Protein AF-A0A7V1MZ18-F1 (afdb_monomer)

Foldseek 3Di:
DVVVVVVVVVVVCVVVVPPPCPPDDDLVLLVVLVVLLVVADFADDDDDALFKKWFDKPNYIHIQHDPPPQKHWDKDKDWDWAFPDPDDDVPTDTDDIKIKIKTKTAGPDQDQSWHKMKIKIAFIDDPPDDPVVVVVVLLVDFKFFAAECVQDPPPVSSRHGIKIKIKIWNCHPPNDDTDIFIWIQHQHDWPPWIKGFPDWDWDDDDQKIKIWTKIWTWGWTFGDCSSVDGDTPIITGRIIGTDMDMDGD

Sequence (249 aa):
MKYYLIFFGFIFIVLSSCEKDDKYYSPYLVETYAKYLDSLDLHCPDGESDIYFEGMIKGQQVCYKDGIENYVFKYKFFSSVVTDSPNLVVGSKYTGLLYQIVLAFEPIYPRPNGKESLNIKFPYFDPNRDTVEFLDSLFSINKHRLKSINDGNEMVRNKTKFEVDLMMVDRGDHGERGNAFLISTIYGKQSSSFVTINKVERNESDDKVFYSLEMTINCKLYHNPLFKKEGLWGEIEDGHVVANLLIEK

Solvent-accessible surface area (backbone atoms only — not comparable to full-atom values): 13901 Å² total; per-residue (Å²): 116,78,68,58,60,54,54,54,51,51,52,53,50,59,69,64,67,66,65,74,81,78,75,85,72,61,68,64,56,36,53,49,51,54,54,53,63,75,63,60,82,74,42,59,73,89,83,86,54,89,34,32,38,39,29,30,45,75,88,35,55,32,45,47,35,38,78,44,99,52,24,36,69,41,79,44,80,46,79,46,67,46,57,93,48,101,63,92,50,95,87,62,68,69,46,75,65,28,32,32,46,30,46,31,38,32,51,79,63,80,43,82,83,36,52,64,23,47,34,45,30,48,37,46,42,58,75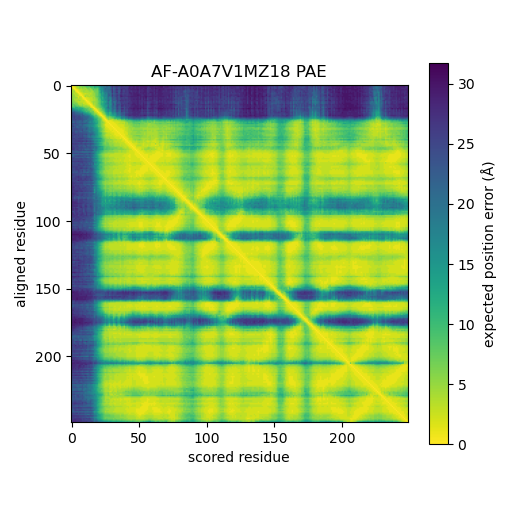,88,52,57,66,66,62,50,48,54,60,51,63,72,46,46,74,43,49,47,36,27,54,81,67,59,93,43,82,75,66,71,22,79,26,31,41,47,34,49,35,36,40,40,29,59,99,75,76,78,66,56,54,76,44,58,30,24,20,47,60,30,81,39,92,90,25,35,39,32,52,76,44,77,49,79,49,80,53,96,62,35,40,38,37,42,38,33,34,42,35,31,40,51,31,10,32,45,61,91,52,80,39,76,56,80,72,40,40,39,43,74,22,38,35,33,45,73,45,81,43,78,113

Secondary structure (DSSP, 8-state):
-HHHHHHHHHHHHHHHS------S--HHHHHHHHHHHHT------SS--SSEEEEEETTEEEEEETTSTTEEEEEEEEEEEEESSSS--TT--EEEEEEEEEEEEEESS--TT---EEEEEPPPB-TTS-HHHHHHHHHT-SEEEBP-GGG-S-TTGGGSSBEEEEEEEE--TTSS-PEEEEEEGGGS--TT-EEEEEEEEEEEETTEEEEEEEEEEEEEEEE-GGGT--SEEEEEEEEEEEEEEEEE-

Radius of gyration: 22.35 Å; Cα contacts (8 Å, |Δi|>4): 509; chains: 1; bounding box: 46×72×59 Å

Nearest PDB structures (foldseek):
  7vcf-assembly1_I  TM=2.576E-01  e=3.360E+00  Chlamydomonas reinhardtii
  6v8i-assembly1_EA  TM=1.854E-01  e=1.979E+00  Dubowvirus dv80alpha

Structure (mmCIF, N/CA/C/O backbone):
data_AF-A0A7V1MZ18-F1
#
_entry.id   AF-A0A7V1MZ18-F1
#
loop_
_atom_site.group_PDB
_atom_site.id
_atom_site.type_symbol
_atom_site.label_atom_id
_atom_site.label_alt_id
_atom_site.label_comp_id
_atom_site.label_asym_id
_atom_site.label_entity_id
_atom_site.label_seq_id
_atom_site.pdbx_PDB_ins_code
_atom_site.Cartn_x
_atom_site.Cartn_y
_atom_site.Cartn_z
_atom_site.occupancy
_atom_site.B_iso_or_equiv
_atom_site.auth_seq_id
_atom_site.auth_comp_id
_atom_site.auth_asym_id
_atom_site.auth_atom_id
_atom_site.pdbx_PDB_model_num
ATOM 1 N N . MET A 1 1 ? 23.162 52.766 35.616 1.00 55.59 1 MET A N 1
ATOM 2 C CA . MET A 1 1 ? 21.742 52.618 35.210 1.00 55.59 1 MET A CA 1
ATOM 3 C C . MET A 1 1 ? 21.511 52.571 33.698 1.00 55.59 1 MET A C 1
ATOM 5 O O . MET A 1 1 ? 20.743 51.717 33.287 1.00 55.59 1 MET A O 1
ATOM 9 N N . LYS A 1 2 ? 22.163 53.394 32.855 1.00 51.03 2 LYS A N 1
ATOM 10 C CA . LYS A 1 2 ? 21.916 53.406 31.391 1.00 51.03 2 LYS A CA 1
ATOM 11 C C . LYS A 1 2 ? 22.121 52.059 30.665 1.00 51.03 2 LYS A C 1
ATOM 13 O O . LYS A 1 2 ? 21.374 51.765 29.743 1.00 51.03 2 LYS A O 1
ATOM 18 N N . TYR A 1 3 ? 23.062 51.221 31.104 1.00 58.19 3 TYR A N 1
ATOM 19 C CA . TYR A 1 3 ? 23.357 49.937 30.446 1.00 58.19 3 TYR A CA 1
ATOM 20 C C . TYR A 1 3 ? 22.333 48.820 30.725 1.00 58.19 3 TYR A C 1
ATOM 22 O O . TYR A 1 3 ? 22.181 47.918 29.907 1.00 58.19 3 TYR A O 1
ATOM 30 N N . TYR A 1 4 ? 21.578 48.901 31.828 1.00 57.75 4 TYR A N 1
ATOM 31 C CA . TYR A 1 4 ? 20.564 47.893 32.175 1.00 57.75 4 TYR A CA 1
ATOM 32 C C . TYR A 1 4 ? 19.319 47.979 31.282 1.00 57.75 4 TYR A C 1
ATOM 34 O O . TYR A 1 4 ? 18.735 46.955 30.942 1.00 57.75 4 TYR A O 1
ATOM 42 N N . LEU A 1 5 ? 18.952 49.188 30.844 1.00 58.66 5 LEU A N 1
ATOM 43 C CA . LEU A 1 5 ? 17.826 49.413 29.931 1.00 58.66 5 LEU A CA 1
ATOM 44 C C . LEU A 1 5 ? 18.079 48.827 28.534 1.00 58.66 5 LEU A C 1
ATOM 46 O O . LEU A 1 5 ? 17.167 48.278 27.925 1.00 58.66 5 LEU A O 1
ATOM 50 N N . ILE A 1 6 ? 19.325 48.885 28.056 1.00 65.75 6 ILE A N 1
ATOM 51 C CA . ILE A 1 6 ? 19.710 48.325 26.753 1.00 65.75 6 ILE A CA 1
ATOM 52 C C . ILE A 1 6 ? 19.715 46.789 26.808 1.00 65.75 6 ILE A C 1
ATOM 54 O O . ILE A 1 6 ? 19.226 46.140 25.887 1.00 65.75 6 ILE A O 1
ATOM 58 N N . PHE A 1 7 ? 20.199 46.204 27.909 1.00 66.62 7 PHE A N 1
ATOM 59 C CA . PHE A 1 7 ? 20.259 44.750 28.079 1.00 66.62 7 PHE A CA 1
ATOM 60 C C . PHE A 1 7 ? 18.863 44.108 28.173 1.00 66.62 7 PHE A C 1
ATOM 62 O O . PHE A 1 7 ? 18.599 43.107 27.510 1.00 66.62 7 PHE A O 1
ATOM 69 N N . PHE A 1 8 ? 17.933 44.720 28.919 1.00 63.16 8 PHE A N 1
ATOM 70 C CA . PHE A 1 8 ? 16.541 44.252 28.977 1.00 63.16 8 PHE A CA 1
ATOM 71 C C . PHE A 1 8 ? 15.788 44.452 27.654 1.00 63.16 8 PHE A C 1
ATOM 73 O O . PHE A 1 8 ? 14.994 43.591 27.281 1.00 63.16 8 PHE A O 1
ATOM 80 N N . GLY A 1 9 ? 16.071 45.533 26.916 1.00 64.50 9 GLY A N 1
ATOM 81 C CA . GLY A 1 9 ? 15.520 45.742 25.573 1.00 64.50 9 GLY A CA 1
ATOM 82 C C . GLY A 1 9 ? 15.958 44.659 24.582 1.00 64.50 9 GLY A C 1
ATOM 83 O O . GLY A 1 9 ? 15.136 44.151 23.824 1.00 64.50 9 GLY A O 1
ATOM 84 N N . PHE A 1 10 ? 17.225 44.238 24.639 1.00 62.38 10 PHE A N 1
ATOM 85 C CA . PHE A 1 10 ? 17.749 43.174 23.778 1.00 62.38 10 PHE A CA 1
ATOM 86 C C . PHE A 1 10 ? 17.143 41.803 24.115 1.00 62.38 10 PHE A C 1
ATOM 88 O O . PHE A 1 10 ? 16.786 41.053 23.211 1.00 62.38 10 PHE A O 1
ATOM 95 N N . ILE A 1 11 ? 16.940 41.495 25.402 1.00 63.66 11 ILE A N 1
ATOM 96 C CA . ILE A 1 11 ? 16.264 40.260 25.836 1.00 63.66 11 ILE A CA 1
ATOM 97 C C . ILE A 1 11 ? 14.802 40.233 25.370 1.00 63.66 11 ILE A C 1
ATOM 99 O O . ILE A 1 11 ? 14.340 39.196 24.906 1.00 63.66 11 ILE A O 1
ATOM 103 N N . PHE A 1 12 ? 14.084 41.360 25.424 1.00 59.62 12 PHE A N 1
ATOM 104 C CA . PHE A 1 12 ? 12.703 41.428 24.933 1.00 59.62 12 PHE A CA 1
ATOM 105 C C . PHE A 1 12 ? 12.611 41.205 23.419 1.00 59.62 12 PHE A C 1
ATOM 107 O O . PHE A 1 12 ? 11.717 40.491 22.974 1.00 59.62 12 PHE A O 1
ATOM 114 N N . ILE A 1 13 ? 13.552 41.749 22.637 1.00 61.06 13 ILE A N 1
ATOM 115 C CA . ILE A 1 13 ? 13.620 41.544 21.179 1.00 61.06 13 ILE A CA 1
ATOM 116 C C . ILE A 1 13 ? 13.982 40.090 20.844 1.00 61.06 13 ILE A C 1
ATOM 118 O O . ILE A 1 13 ? 13.366 39.492 19.970 1.00 61.06 13 ILE A O 1
ATOM 122 N N . VAL A 1 14 ? 14.918 39.471 21.571 1.00 59.34 14 VAL A N 1
ATOM 123 C CA . VAL A 1 14 ? 15.286 38.058 21.354 1.00 59.34 14 VAL A CA 1
ATOM 124 C C . VAL A 1 14 ? 14.152 37.105 21.762 1.00 59.34 14 VAL A C 1
ATOM 126 O O . VAL A 1 14 ? 13.930 36.106 21.084 1.00 59.34 14 VAL A O 1
ATOM 129 N N . LEU A 1 15 ? 13.388 37.423 22.814 1.00 55.62 15 LEU A N 1
ATOM 130 C CA . LEU A 1 15 ? 12.223 36.630 23.234 1.00 55.62 15 LEU A CA 1
ATOM 131 C C . LEU A 1 15 ? 11.003 36.801 22.313 1.00 55.62 15 LEU A C 1
ATOM 133 O O . LEU A 1 15 ? 10.186 35.889 22.234 1.00 55.62 15 LEU A O 1
ATOM 137 N N . SER A 1 16 ? 10.881 37.931 21.608 1.00 56.19 16 SER A N 1
ATOM 138 C CA . SER A 1 16 ? 9.806 38.169 20.630 1.00 56.19 16 SER A CA 1
ATOM 139 C C . SER A 1 16 ? 10.178 37.785 19.194 1.00 56.19 16 SER A C 1
ATOM 141 O O . SER A 1 16 ? 9.288 37.608 18.373 1.00 56.19 16 SER A O 1
ATOM 143 N N . SER A 1 17 ? 11.464 37.569 18.895 1.00 48.84 17 SER A N 1
ATOM 144 C CA . SER A 1 17 ? 11.931 37.121 17.574 1.00 48.84 17 SER A CA 1
ATOM 145 C C . SER A 1 17 ? 11.909 35.598 17.386 1.00 48.84 17 SER A C 1
ATOM 147 O O . SER A 1 17 ? 12.351 35.102 16.351 1.00 48.84 17 SER A O 1
ATOM 149 N N . CYS A 1 18 ? 11.384 34.849 18.357 1.00 49.28 18 CYS A N 1
ATOM 150 C CA . CYS A 1 18 ? 11.027 33.445 18.179 1.00 49.28 18 CYS A CA 1
ATOM 151 C C . CYS A 1 18 ? 9.577 33.362 17.675 1.00 49.28 18 CYS A C 1
ATOM 153 O O . CYS A 1 18 ? 8.711 32.762 18.313 1.00 49.28 18 CYS A O 1
ATOM 155 N N . GLU A 1 19 ? 9.290 34.002 16.538 1.00 48.47 19 GLU A N 1
ATOM 156 C CA . GLU A 1 19 ? 8.130 33.601 15.750 1.00 48.47 19 GLU A CA 1
ATOM 157 C C . GLU A 1 19 ? 8.416 32.175 15.300 1.00 48.47 19 GLU A C 1
ATOM 159 O O . GLU A 1 19 ? 9.309 31.908 14.493 1.00 48.47 19 GLU A O 1
ATOM 164 N N . LYS A 1 20 ? 7.706 31.233 15.923 1.00 46.31 20 LYS A N 1
ATOM 165 C CA . LYS A 1 20 ? 7.632 29.864 15.446 1.00 46.31 20 LYS A CA 1
ATOM 166 C C . LYS A 1 20 ? 7.210 29.991 13.991 1.00 46.31 20 LYS A C 1
ATOM 168 O O . LYS A 1 20 ? 6.136 30.513 13.717 1.00 46.31 20 LYS A O 1
ATOM 173 N N . ASP A 1 21 ? 8.114 29.612 13.099 1.00 44.09 21 ASP A N 1
ATOM 174 C CA . ASP A 1 21 ? 7.926 29.622 11.658 1.00 44.09 21 ASP A CA 1
ATOM 175 C C . ASP A 1 21 ? 6.741 28.683 11.366 1.00 44.09 21 ASP A C 1
ATOM 177 O O . ASP A 1 21 ? 6.912 27.478 11.158 1.00 44.09 21 ASP A O 1
ATOM 181 N N . ASP A 1 22 ? 5.516 29.209 11.486 1.00 45.12 22 ASP A N 1
ATOM 182 C CA . ASP A 1 22 ? 4.243 28.578 11.142 1.00 45.12 22 ASP A CA 1
ATOM 183 C C . ASP A 1 22 ? 4.214 28.500 9.613 1.00 45.12 22 ASP A C 1
ATOM 185 O O . ASP A 1 22 ? 3.445 29.164 8.919 1.00 45.12 22 ASP A O 1
ATOM 189 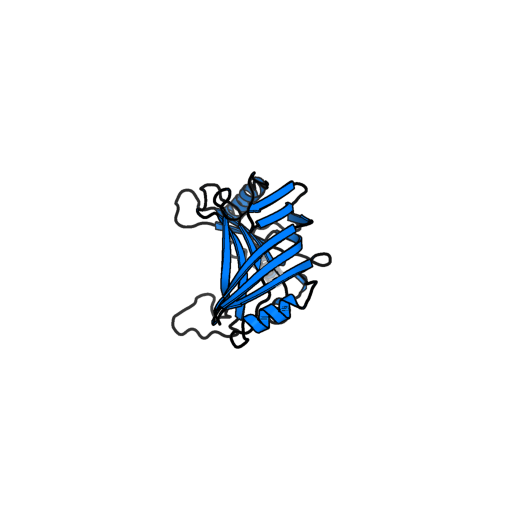N N . LYS A 1 23 ? 5.145 27.717 9.065 1.00 46.75 23 LYS A N 1
ATOM 190 C CA . LYS A 1 23 ? 5.296 27.488 7.638 1.00 46.75 23 LYS A CA 1
ATOM 191 C C . LYS A 1 23 ? 3.993 26.901 7.112 1.00 46.75 23 LYS A C 1
ATOM 193 O O . LYS A 1 23 ? 3.743 25.719 7.284 1.00 46.75 23 LYS A O 1
ATOM 198 N N . TYR A 1 24 ? 3.206 27.733 6.436 1.00 50.19 24 TYR A N 1
ATOM 199 C CA . TYR A 1 24 ? 2.226 27.343 5.422 1.00 50.19 24 TYR A CA 1
ATOM 200 C C . TYR A 1 24 ? 1.232 26.243 5.833 1.00 50.19 24 TYR A C 1
ATOM 202 O O . TYR A 1 24 ? 1.171 25.188 5.206 1.00 50.19 24 TYR A O 1
ATOM 210 N N . TYR A 1 25 ? 0.377 26.507 6.823 1.00 61.03 25 TYR A N 1
ATOM 211 C CA . TYR A 1 25 ? -0.792 25.653 7.065 1.00 61.03 25 TYR A CA 1
ATOM 212 C C . TYR A 1 25 ? -2.071 26.465 6.941 1.00 61.03 25 TYR A C 1
ATOM 214 O O . TYR A 1 25 ? -2.331 27.364 7.736 1.00 61.03 25 TYR A O 1
ATOM 222 N N . SER A 1 26 ? -2.881 26.139 5.936 1.00 68.56 26 SER A N 1
ATOM 223 C CA . SER A 1 26 ? -4.204 26.733 5.775 1.00 68.56 26 SER A CA 1
ATOM 224 C C . SER A 1 26 ? -5.144 26.161 6.848 1.00 68.56 26 SER A C 1
ATOM 226 O O . SER A 1 26 ? -5.345 24.943 6.854 1.00 68.56 26 SER A O 1
ATOM 228 N N . PRO A 1 27 ? -5.738 26.978 7.747 1.00 77.00 27 PRO A N 1
ATOM 229 C CA . PRO A 1 27 ? -6.721 26.511 8.733 1.00 77.00 27 PRO A CA 1
ATOM 230 C C . PRO A 1 27 ? -7.866 25.715 8.099 1.00 77.00 27 PRO A C 1
ATOM 232 O O . PRO A 1 27 ? -8.331 24.733 8.673 1.00 77.00 27 PRO A O 1
ATOM 235 N N . TYR A 1 28 ? -8.230 26.083 6.867 1.00 77.50 28 TYR A N 1
ATOM 236 C CA . TYR A 1 28 ? -9.180 25.353 6.038 1.00 77.50 28 TYR A CA 1
ATOM 237 C C . TYR A 1 28 ? -8.788 23.879 5.863 1.00 77.50 28 TYR A C 1
ATOM 239 O O . TYR A 1 28 ? -9.624 23.008 6.042 1.00 77.50 28 TYR A O 1
ATOM 247 N N . LEU A 1 29 ? -7.518 23.561 5.583 1.00 76.75 29 LEU A N 1
ATOM 248 C CA . LEU A 1 29 ? -7.092 22.168 5.377 1.00 76.75 29 LEU A CA 1
ATOM 249 C C . LEU A 1 29 ? -7.219 21.324 6.648 1.00 76.75 29 LEU A C 1
ATOM 251 O O . LEU A 1 29 ? -7.569 20.152 6.563 1.00 76.75 29 LEU A O 1
ATOM 255 N N . VAL A 1 30 ? -6.951 21.912 7.815 1.00 81.62 30 VAL A N 1
ATOM 256 C CA . VAL A 1 30 ? -7.073 21.224 9.110 1.00 81.62 30 VAL A CA 1
ATOM 257 C C . VAL A 1 30 ? -8.538 20.928 9.431 1.00 81.62 30 VAL A C 1
ATOM 259 O O . VAL A 1 30 ? -8.875 19.810 9.822 1.00 81.62 30 VAL A O 1
ATOM 262 N N . GLU A 1 31 ? -9.419 21.912 9.244 1.00 80.25 31 GLU A N 1
ATOM 263 C CA . GLU A 1 31 ? -10.857 21.750 9.472 1.00 80.25 31 GLU A CA 1
ATOM 264 C C . GLU A 1 31 ? -11.469 20.740 8.494 1.00 80.25 31 GLU A C 1
ATOM 266 O O . GLU A 1 31 ? -12.198 19.832 8.899 1.00 80.25 31 GLU A O 1
ATOM 271 N N . THR A 1 32 ? -11.121 20.852 7.213 1.00 80.12 32 THR A N 1
ATOM 272 C CA . THR A 1 32 ? -11.588 19.951 6.160 1.00 80.12 32 THR A CA 1
ATOM 273 C C . THR A 1 32 ? -11.089 18.525 6.402 1.00 80.12 32 THR A C 1
ATOM 275 O O . THR A 1 32 ? -11.887 17.596 6.330 1.00 80.12 32 THR A O 1
ATOM 278 N N . TYR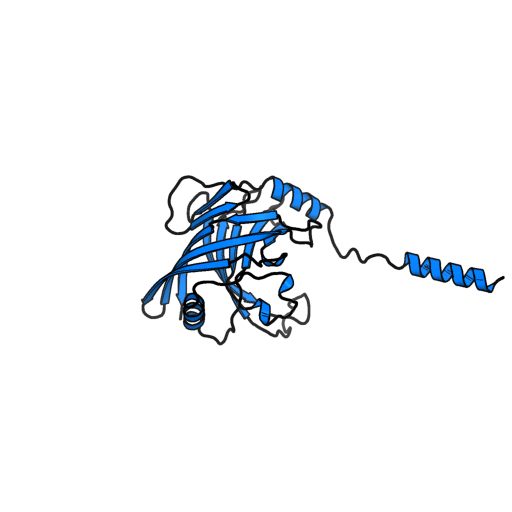 A 1 33 ? -9.830 18.332 6.818 1.00 84.00 33 TYR A N 1
ATOM 279 C CA . TYR A 1 33 ? -9.316 17.008 7.196 1.00 84.00 33 TYR A CA 1
ATOM 280 C C . TYR A 1 33 ? -10.161 16.342 8.286 1.00 84.00 33 TYR A C 1
ATOM 282 O O . TYR A 1 33 ? -10.482 15.161 8.185 1.00 84.00 33 TYR A O 1
ATOM 290 N N . ALA A 1 34 ? -10.540 17.089 9.328 1.00 80.44 34 ALA A N 1
ATOM 291 C CA . ALA A 1 34 ? -11.375 16.553 10.397 1.00 80.44 34 ALA A CA 1
ATOM 292 C C . ALA A 1 34 ? -12.757 16.130 9.884 1.00 80.44 34 ALA A C 1
ATOM 294 O O . ALA A 1 34 ? -13.160 14.997 10.129 1.00 80.44 34 ALA A O 1
ATOM 295 N N . LYS A 1 35 ? -13.421 17.004 9.120 1.00 79.25 35 LYS A N 1
ATOM 296 C CA . LYS A 1 35 ? -14.743 16.739 8.537 1.00 79.25 35 LYS A CA 1
ATOM 297 C C . LYS A 1 35 ? -14.748 15.488 7.656 1.00 79.25 35 LYS A C 1
ATOM 299 O O . LYS A 1 35 ? -15.642 14.666 7.803 1.00 79.25 35 LYS A O 1
ATOM 304 N N . TYR A 1 36 ? -13.735 15.321 6.805 1.00 79.31 36 TYR A N 1
ATOM 305 C CA . TYR A 1 36 ? -13.628 14.157 5.918 1.00 79.31 36 TYR A CA 1
ATOM 306 C C . TYR A 1 36 ? -13.422 12.841 6.667 1.00 79.31 36 TYR A C 1
ATOM 308 O O . TYR A 1 36 ? -13.986 11.818 6.294 1.00 79.31 36 TYR A O 1
ATOM 316 N N . LEU A 1 37 ? -12.625 12.854 7.737 1.00 80.56 37 LEU A N 1
ATOM 317 C CA . LEU A 1 37 ? -12.422 11.662 8.561 1.00 80.56 37 LEU A CA 1
ATOM 318 C C . LEU A 1 37 ? -13.689 11.244 9.306 1.00 80.56 37 LEU A C 1
ATOM 320 O O . LEU A 1 37 ? -13.916 10.050 9.487 1.00 80.56 37 LEU A O 1
ATOM 324 N N . ASP A 1 38 ? -14.479 12.219 9.751 1.00 78.75 38 ASP A N 1
ATOM 325 C CA . ASP A 1 38 ? -15.744 11.971 10.443 1.00 78.75 38 ASP A CA 1
ATOM 326 C C . ASP A 1 38 ? -16.838 11.500 9.470 1.00 78.75 38 ASP A C 1
ATOM 328 O O . ASP A 1 38 ? -17.766 10.810 9.882 1.00 78.75 38 ASP A O 1
ATOM 332 N N . SER A 1 39 ? -16.716 11.833 8.180 1.00 77.50 39 SER A N 1
ATOM 333 C CA . SER A 1 39 ? -17.625 11.392 7.118 1.00 77.50 39 SER A CA 1
ATOM 334 C C . SER A 1 39 ? -17.166 10.132 6.382 1.00 77.50 39 SER A C 1
ATOM 336 O O . SER A 1 39 ? -17.772 9.786 5.370 1.00 77.50 39 SER A O 1
ATOM 338 N N . LEU A 1 40 ? -16.081 9.486 6.817 1.00 79.81 40 LEU A N 1
ATOM 339 C CA . LEU A 1 40 ? -15.575 8.287 6.158 1.00 79.81 40 LEU A CA 1
ATOM 340 C C . LEU A 1 40 ? -16.571 7.134 6.340 1.00 79.81 40 LEU A C 1
ATOM 342 O O . LEU A 1 40 ? -16.763 6.643 7.453 1.00 79.81 40 LEU A O 1
ATOM 346 N N . ASP A 1 41 ? -17.176 6.705 5.236 1.00 79.19 41 ASP A N 1
ATOM 347 C CA . ASP A 1 41 ? -18.215 5.677 5.218 1.00 79.19 41 ASP A CA 1
ATOM 348 C C . ASP A 1 41 ? -17.624 4.294 4.929 1.00 79.19 41 ASP A C 1
ATOM 350 O O . ASP A 1 41 ? -17.678 3.760 3.820 1.00 79.19 41 ASP A O 1
ATOM 354 N N . LEU A 1 42 ? -17.011 3.735 5.966 1.00 85.88 42 LEU A N 1
ATOM 355 C CA . LEU A 1 42 ? -16.429 2.404 5.956 1.00 85.88 42 LEU A CA 1
ATOM 356 C C . LEU A 1 42 ? -17.530 1.337 5.941 1.00 85.88 42 LEU A C 1
ATOM 358 O O . LEU A 1 42 ? -18.202 1.114 6.948 1.00 85.88 42 LEU A O 1
ATOM 362 N N . HIS A 1 43 ? -17.688 0.651 4.813 1.00 90.44 43 HIS A N 1
ATOM 363 C CA . HIS A 1 43 ? -18.664 -0.425 4.678 1.00 90.44 43 HIS A CA 1
ATOM 364 C C . HIS A 1 43 ? -18.179 -1.523 3.728 1.00 90.44 43 HIS A C 1
ATOM 366 O O . HIS A 1 43 ? -17.146 -1.408 3.063 1.00 90.44 43 HIS A O 1
ATOM 372 N N . CYS A 1 44 ? -18.939 -2.614 3.681 1.00 92.62 44 CYS A N 1
ATOM 373 C CA . CYS A 1 44 ? -18.715 -3.720 2.767 1.00 92.62 44 CYS A CA 1
ATOM 374 C C . CYS A 1 44 ? -19.929 -3.852 1.843 1.00 92.62 44 CYS A C 1
ATOM 376 O O . CYS A 1 44 ? -20.983 -4.284 2.312 1.00 92.62 44 CYS A O 1
ATOM 378 N N . PRO A 1 45 ? -19.831 -3.453 0.565 1.00 91.38 45 PRO A N 1
ATOM 379 C CA . PRO A 1 45 ? -20.957 -3.579 -0.342 1.00 91.38 45 PRO A CA 1
ATOM 380 C C . PRO A 1 45 ? -21.253 -5.040 -0.694 1.00 91.38 45 PRO A C 1
ATOM 382 O O . PRO A 1 45 ? -20.353 -5.895 -0.745 1.00 91.38 45 PRO A O 1
ATOM 385 N N . ASP A 1 46 ? -22.527 -5.290 -0.994 1.00 91.31 46 ASP A N 1
ATOM 386 C CA . ASP A 1 46 ? -22.994 -6.553 -1.555 1.00 91.31 46 ASP A CA 1
ATOM 387 C C . ASP A 1 46 ? -22.348 -6.809 -2.926 1.00 91.31 46 ASP A C 1
ATOM 389 O O . ASP A 1 46 ? -22.100 -5.888 -3.709 1.00 91.31 46 ASP A O 1
ATOM 393 N N . GLY A 1 47 ? -22.105 -8.082 -3.230 1.00 91.94 47 GLY A N 1
ATOM 394 C CA . GLY A 1 47 ? -21.504 -8.524 -4.486 1.00 91.94 47 GLY A CA 1
ATOM 395 C C . GLY A 1 47 ? -20.175 -9.248 -4.294 1.00 91.94 47 GLY A C 1
ATOM 396 O O . GLY A 1 47 ? -19.532 -9.162 -3.245 1.00 91.94 47 GLY A O 1
ATOM 397 N N . GLU A 1 48 ? -19.777 -9.970 -5.333 1.00 93.88 48 GLU A N 1
ATOM 398 C CA . GLU A 1 48 ? -18.560 -10.777 -5.373 1.00 93.88 48 GLU A CA 1
ATOM 399 C C . GLU A 1 48 ? -17.610 -10.218 -6.434 1.00 93.88 48 GLU A C 1
ATOM 401 O O . GLU A 1 48 ? -18.039 -9.693 -7.463 1.00 93.88 48 GLU A O 1
ATOM 406 N N . SER A 1 49 ? -16.314 -10.308 -6.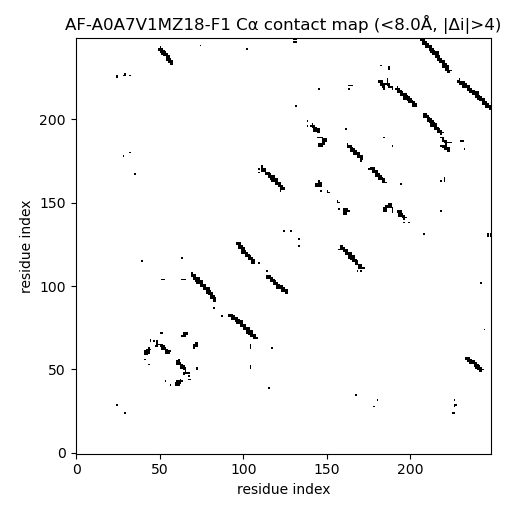162 1.00 96.31 49 SER A N 1
ATOM 407 C CA . SER A 1 49 ? -15.243 -9.975 -7.094 1.00 96.31 49 SER A CA 1
ATOM 408 C C . SER A 1 49 ? -14.062 -10.883 -6.784 1.00 96.31 49 SER A C 1
ATOM 410 O O . SER A 1 49 ? -13.806 -11.157 -5.616 1.00 96.31 49 SER A O 1
ATOM 412 N N . ASP A 1 50 ? -13.334 -11.327 -7.806 1.00 96.69 50 ASP A N 1
ATOM 413 C CA . ASP A 1 50 ? -12.118 -12.129 -7.622 1.00 96.69 50 ASP A CA 1
ATOM 414 C C . ASP A 1 50 ? -10.914 -11.268 -7.198 1.00 96.69 50 ASP A C 1
ATOM 416 O O . ASP A 1 50 ? -9.864 -11.795 -6.837 1.00 96.69 50 ASP A O 1
ATOM 420 N N . ILE A 1 51 ? -11.040 -9.936 -7.266 1.00 97.88 51 ILE A N 1
ATOM 421 C CA . ILE A 1 51 ? -10.002 -8.979 -6.878 1.00 97.88 51 ILE A CA 1
ATOM 422 C C . ILE A 1 51 ? -10.582 -8.032 -5.836 1.00 97.88 51 ILE A C 1
ATOM 424 O O . ILE A 1 51 ? -11.469 -7.221 -6.121 1.00 97.88 51 ILE A O 1
ATOM 428 N N . TYR A 1 52 ? -10.063 -8.112 -4.618 1.00 97.94 52 TYR A N 1
ATOM 429 C CA . TYR A 1 52 ? -10.633 -7.383 -3.500 1.00 97.94 52 TYR A CA 1
ATOM 430 C C . TYR A 1 52 ? -9.646 -7.130 -2.363 1.00 97.94 52 TYR A C 1
ATOM 432 O O . TYR A 1 52 ? -8.599 -7.766 -2.237 1.00 97.94 52 TYR A O 1
ATOM 440 N N . PHE A 1 53 ? -10.035 -6.201 -1.499 1.00 98.00 53 PHE A N 1
ATOM 441 C CA . PHE A 1 53 ? -9.613 -6.116 -0.112 1.00 98.00 53 PHE A CA 1
ATOM 442 C C . PHE A 1 53 ? -10.841 -6.260 0.784 1.00 98.00 53 PHE A C 1
ATOM 444 O O . PHE A 1 53 ? -11.865 -5.634 0.515 1.00 98.00 53 PHE A O 1
ATOM 451 N N . GLU A 1 54 ? -10.717 -7.005 1.875 1.00 97.69 54 GLU A N 1
ATOM 452 C CA . GLU A 1 54 ? -11.723 -7.121 2.931 1.00 97.69 54 GLU A CA 1
ATOM 453 C C . GLU A 1 54 ? -11.032 -7.106 4.292 1.00 97.69 54 GLU A C 1
ATOM 455 O O . GLU A 1 54 ? -9.960 -7.675 4.441 1.00 97.69 54 GLU A O 1
ATOM 460 N N . GLY A 1 55 ? -11.611 -6.474 5.306 1.00 97.38 55 GLY A N 1
ATOM 461 C CA . GLY A 1 55 ? -11.035 -6.498 6.650 1.00 97.38 55 GLY A CA 1
ATOM 462 C C . GLY A 1 55 ? -11.837 -5.684 7.647 1.00 97.38 55 GLY A C 1
ATOM 463 O O . GLY A 1 55 ? -12.925 -5.199 7.340 1.00 97.38 55 GLY A O 1
ATOM 464 N N . MET A 1 56 ? -11.282 -5.507 8.842 1.00 97.12 56 MET A N 1
ATOM 465 C CA . MET A 1 56 ? -11.887 -4.701 9.897 1.00 97.12 56 MET A CA 1
ATOM 466 C C . MET A 1 56 ? -11.087 -3.418 10.106 1.00 97.12 56 MET A C 1
ATOM 468 O O . MET A 1 56 ? -9.868 -3.453 10.256 1.00 97.12 56 MET A O 1
ATOM 472 N N . ILE A 1 57 ? -11.773 -2.276 10.149 1.00 94.69 57 ILE A N 1
ATOM 473 C CA . ILE A 1 57 ? -11.188 -0.980 10.496 1.00 94.69 57 ILE A CA 1
ATOM 474 C C . ILE A 1 57 ? -12.052 -0.332 11.568 1.00 94.69 57 ILE A C 1
ATOM 476 O O . ILE A 1 57 ? -13.246 -0.124 11.376 1.00 94.69 57 ILE A O 1
ATOM 480 N N . LYS A 1 58 ? -11.455 -0.017 12.725 1.00 91.06 58 LYS A N 1
ATOM 481 C CA . LYS A 1 58 ? -12.176 0.549 13.887 1.00 91.06 58 LYS A CA 1
ATOM 482 C C . LYS A 1 58 ? -13.409 -0.286 14.295 1.00 91.06 58 LYS A C 1
ATOM 484 O O . LYS A 1 58 ? -14.431 0.265 14.698 1.00 91.06 58 LYS A O 1
ATOM 489 N N . GLY A 1 59 ? -13.313 -1.612 14.184 1.00 90.12 59 GLY A N 1
ATOM 490 C CA . GLY A 1 59 ? -14.402 -2.538 14.511 1.00 90.12 59 GLY A CA 1
ATOM 491 C C . GLY A 1 59 ? -15.539 -2.595 13.483 1.00 90.12 59 GLY A C 1
ATOM 492 O O . GLY A 1 59 ? -16.557 -3.222 13.759 1.00 90.12 59 GLY A O 1
ATOM 493 N N . GLN A 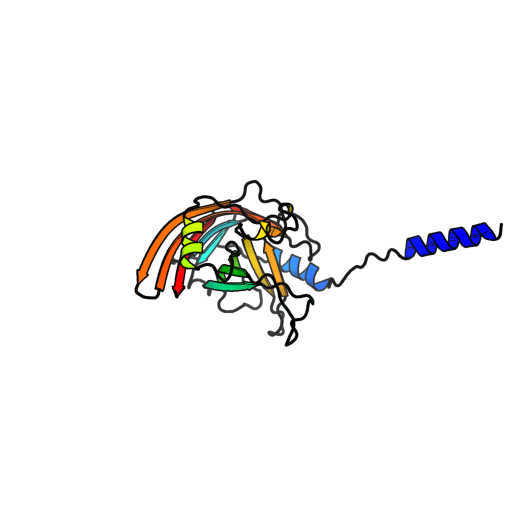1 60 ? -15.382 -1.975 12.311 1.00 93.69 60 GLN A N 1
ATOM 494 C CA . GLN A 1 60 ? -16.331 -2.048 11.196 1.00 93.69 60 GLN A CA 1
ATOM 495 C C . GLN A 1 60 ? -15.732 -2.851 10.044 1.00 93.69 60 GLN A C 1
ATOM 497 O O . GLN A 1 60 ? -14.544 -2.712 9.756 1.00 93.69 60 GLN A O 1
ATOM 502 N N . GLN A 1 61 ? -16.550 -3.673 9.386 1.00 95.12 61 GLN A N 1
ATOM 503 C CA . GLN A 1 61 ? -16.125 -4.402 8.194 1.00 95.12 61 GLN A CA 1
ATOM 504 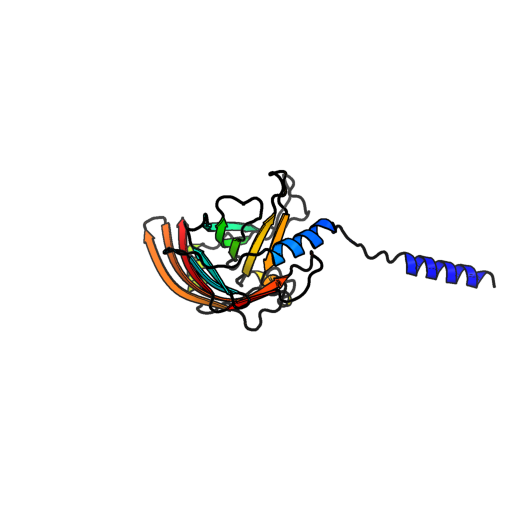C C . GLN A 1 61 ? -16.032 -3.448 7.001 1.00 95.12 61 GLN A C 1
ATOM 506 O O . GLN A 1 61 ? -16.951 -2.670 6.743 1.00 95.12 61 GLN A O 1
ATOM 511 N N . VAL A 1 62 ? -14.928 -3.532 6.266 1.00 94.38 62 VAL A N 1
ATOM 512 C CA . VAL A 1 62 ? -14.608 -2.682 5.117 1.00 94.38 62 VAL A CA 1
ATOM 513 C C . VAL A 1 62 ? -14.229 -3.558 3.946 1.00 94.38 62 VAL A C 1
ATOM 515 O O . VAL A 1 62 ? -13.401 -4.455 4.108 1.00 94.38 62 VAL A O 1
ATOM 518 N N . CYS A 1 63 ? -14.789 -3.275 2.771 1.00 95.12 63 CYS A N 1
ATOM 519 C CA . CYS A 1 63 ? -14.450 -4.004 1.557 1.00 95.12 63 CYS A CA 1
ATOM 520 C C . CYS A 1 63 ? -14.243 -3.063 0.370 1.00 95.12 63 CYS A C 1
ATOM 522 O O . CYS A 1 63 ? -15.071 -2.198 0.095 1.00 95.12 63 CYS A O 1
ATOM 524 N N . TYR A 1 64 ? -13.175 -3.300 -0.387 1.00 94.81 64 TYR A N 1
ATOM 525 C CA . TYR A 1 64 ? -12.944 -2.687 -1.690 1.00 94.81 64 TYR A CA 1
ATOM 526 C C . TYR A 1 64 ? -12.894 -3.792 -2.734 1.00 94.81 64 TYR A C 1
ATOM 528 O O . TYR A 1 64 ? -11.968 -4.596 -2.732 1.00 94.81 64 TYR A O 1
ATOM 536 N N . LYS A 1 65 ? -13.889 -3.847 -3.618 1.00 96.00 65 LYS A N 1
ATOM 537 C CA . LYS A 1 65 ? -14.052 -4.924 -4.602 1.00 96.00 65 LYS A CA 1
ATOM 538 C C . LYS A 1 65 ? -13.976 -4.343 -6.010 1.00 96.00 65 LYS A C 1
ATOM 540 O O . LYS A 1 65 ? -14.660 -3.361 -6.303 1.00 96.00 65 LYS A O 1
ATOM 545 N N . ASP A 1 66 ? -13.140 -4.920 -6.868 1.00 96.75 66 ASP A N 1
ATOM 546 C CA . ASP A 1 66 ? -13.000 -4.466 -8.254 1.00 96.75 66 ASP A CA 1
ATOM 547 C C . ASP A 1 66 ? -14.333 -4.601 -9.005 1.00 96.75 66 ASP A C 1
ATOM 549 O O . ASP A 1 66 ? -14.991 -5.640 -8.928 1.00 96.75 66 ASP A O 1
ATOM 553 N N . GLY A 1 67 ? -14.748 -3.537 -9.695 1.00 94.50 67 GLY A N 1
ATOM 554 C CA . GLY A 1 67 ? -15.993 -3.472 -10.462 1.00 94.50 67 GLY A CA 1
ATOM 555 C C . GLY A 1 67 ? -17.264 -3.197 -9.646 1.00 94.50 67 GLY A C 1
ATOM 556 O O . GLY A 1 67 ? -18.317 -2.963 -10.240 1.00 94.50 67 GLY A O 1
ATOM 557 N N . ILE A 1 68 ? -17.195 -3.164 -8.312 1.00 92.75 68 ILE A N 1
ATOM 558 C CA . ILE A 1 68 ? -18.351 -2.927 -7.433 1.00 92.75 68 ILE A CA 1
ATOM 559 C C . ILE A 1 68 ? -18.337 -1.483 -6.939 1.00 92.75 68 ILE A C 1
ATOM 561 O O . ILE A 1 68 ? -17.285 -0.932 -6.629 1.00 92.75 68 ILE A O 1
ATOM 565 N N . GLU A 1 69 ? -19.505 -0.836 -6.846 1.00 87.44 69 GLU A N 1
ATOM 566 C CA . GLU A 1 69 ? -19.623 0.501 -6.229 1.00 87.44 69 GLU A CA 1
ATOM 567 C C . GLU A 1 69 ? -18.761 1.605 -6.878 1.00 87.44 69 GLU A C 1
ATOM 569 O O . GLU A 1 69 ? -18.480 2.650 -6.273 1.00 87.44 69 GLU A O 1
ATOM 574 N N . ASN A 1 70 ? -18.401 1.399 -8.148 1.00 86.88 70 ASN A N 1
ATOM 575 C CA . ASN A 1 70 ? -17.444 2.190 -8.922 1.00 86.88 70 ASN A CA 1
ATOM 576 C C . ASN A 1 70 ? -16.001 2.131 -8.397 1.00 86.88 70 ASN A C 1
ATOM 578 O O . ASN A 1 70 ? -15.242 3.056 -8.682 1.00 86.88 70 ASN A O 1
ATOM 582 N N . TYR A 1 71 ? -15.612 1.103 -7.646 1.00 90.75 71 TYR A N 1
ATOM 583 C CA . TYR A 1 71 ? -14.210 0.824 -7.352 1.00 90.75 71 TYR A CA 1
ATOM 584 C C . TYR A 1 71 ? -13.560 0.059 -8.493 1.00 90.75 71 TYR A C 1
ATOM 586 O O . TYR A 1 71 ? -14.172 -0.805 -9.117 1.00 90.75 71 TYR A O 1
ATOM 594 N N . VAL A 1 72 ? -12.303 0.395 -8.752 1.00 94.75 72 VAL A N 1
ATOM 595 C CA . VAL A 1 72 ? -11.427 -0.361 -9.635 1.00 94.75 72 VAL A CA 1
ATOM 596 C C . VAL A 1 72 ? -10.138 -0.698 -8.923 1.00 94.75 72 VAL A C 1
ATOM 598 O O . VAL A 1 72 ? -9.545 0.134 -8.228 1.00 94.75 72 VAL A O 1
ATOM 601 N N . PHE A 1 73 ? -9.685 -1.918 -9.146 1.00 96.19 73 PHE A N 1
ATOM 602 C CA . PHE A 1 73 ? -8.334 -2.317 -8.841 1.00 96.19 73 PHE A CA 1
ATOM 603 C C . PHE A 1 73 ? -7.391 -1.813 -9.933 1.00 96.19 73 PHE A C 1
ATOM 605 O O . PHE A 1 73 ? -7.635 -1.954 -11.133 1.00 96.19 73 PHE A O 1
ATOM 612 N N . LYS A 1 74 ? -6.2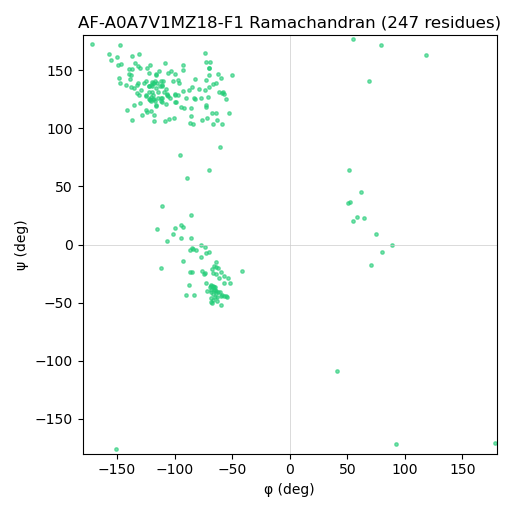73 -1.225 -9.514 1.00 94.94 74 LYS A N 1
ATOM 613 C CA . LYS A 1 74 ? -5.184 -0.831 -10.399 1.00 94.94 74 LYS A CA 1
ATOM 614 C C . LYS A 1 74 ? -3.853 -1.281 -9.833 1.00 94.94 74 LYS A C 1
ATOM 616 O O . LYS A 1 74 ? -3.495 -0.957 -8.702 1.00 94.94 74 LYS A O 1
ATOM 621 N N . TYR A 1 75 ? -3.079 -1.924 -10.690 1.00 93.19 75 TYR A N 1
ATOM 622 C CA . TYR A 1 75 ? -1.640 -2.032 -10.534 1.00 93.19 75 TYR A CA 1
ATOM 623 C C . TYR A 1 75 ? -0.990 -0.759 -11.085 1.00 93.19 75 TYR A C 1
ATOM 625 O O . TYR A 1 75 ? -1.245 -0.360 -12.224 1.00 93.19 75 TYR A O 1
ATOM 633 N N . LYS A 1 76 ? -0.171 -0.098 -10.268 1.00 93.62 76 LYS A N 1
ATOM 634 C CA . LYS A 1 76 ? 0.543 1.123 -10.646 1.00 93.62 76 LYS A CA 1
ATOM 635 C C . LYS A 1 76 ? 2.034 0.952 -10.424 1.00 93.62 76 LYS A C 1
ATOM 637 O O . LYS A 1 76 ? 2.466 0.421 -9.402 1.00 93.62 76 LYS A O 1
ATOM 642 N N . PHE A 1 77 ? 2.801 1.490 -11.361 1.00 91.38 77 PHE A N 1
ATOM 643 C CA . PHE A 1 77 ? 4.248 1.566 -11.288 1.00 91.38 77 PHE A CA 1
ATOM 644 C C . PHE A 1 77 ? 4.665 3.025 -11.125 1.00 91.38 77 PHE A C 1
ATOM 646 O O . PHE A 1 77 ? 4.300 3.874 -11.938 1.00 91.38 77 PHE A O 1
ATOM 653 N N . PHE A 1 78 ? 5.409 3.326 -10.066 1.00 89.62 78 PHE A N 1
ATOM 654 C CA . PHE A 1 78 ? 5.869 4.674 -9.757 1.00 89.62 78 PHE A CA 1
ATOM 655 C C . PHE A 1 78 ? 7.386 4.753 -9.792 1.00 89.62 78 PHE A C 1
ATOM 657 O O . PHE A 1 78 ? 8.076 3.875 -9.279 1.00 89.62 78 PHE A O 1
ATOM 664 N N . SER A 1 79 ? 7.896 5.860 -10.326 1.00 86.25 79 SER A N 1
ATOM 665 C CA . SER A 1 79 ? 9.294 6.255 -10.203 1.00 86.25 79 SER A CA 1
ATOM 666 C C . SER A 1 79 ? 9.434 7.402 -9.209 1.00 86.25 79 SER A C 1
ATOM 668 O O . SER A 1 79 ? 8.778 8.433 -9.360 1.00 86.25 79 SER A O 1
ATOM 670 N N . SER A 1 80 ? 10.322 7.253 -8.233 1.00 84.12 80 SER A N 1
ATOM 671 C CA . SER A 1 80 ? 10.703 8.312 -7.301 1.00 84.12 80 SER A CA 1
ATOM 672 C C . SER A 1 80 ? 12.144 8.727 -7.556 1.00 84.12 80 SER A C 1
ATOM 674 O O . SER A 1 80 ? 13.003 7.880 -7.778 1.00 84.12 80 SER A O 1
ATOM 676 N N . VAL A 1 81 ? 12.419 10.025 -7.477 1.00 82.88 81 VAL A N 1
ATOM 677 C CA . VAL A 1 81 ? 13.762 10.601 -7.610 1.00 82.88 81 VAL A CA 1
ATOM 678 C C . VAL A 1 81 ? 13.992 11.635 -6.517 1.00 82.88 81 VAL A C 1
ATOM 680 O O . VAL A 1 81 ? 13.040 12.217 -6.000 1.00 82.88 81 VAL A O 1
ATOM 683 N N . VAL A 1 82 ? 15.254 11.885 -6.178 1.00 79.19 82 VAL A N 1
ATOM 684 C CA . VAL A 1 82 ? 15.644 13.020 -5.339 1.00 79.19 82 VAL A CA 1
ATOM 685 C C . VAL A 1 82 ? 16.167 14.131 -6.227 1.00 79.19 82 VAL A C 1
ATOM 687 O O . VAL A 1 82 ? 17.052 13.911 -7.056 1.00 79.19 82 VAL A O 1
ATOM 690 N N . THR A 1 83 ? 15.620 15.322 -6.033 1.00 77.25 83 THR A N 1
ATOM 691 C CA . THR A 1 83 ? 16.009 16.543 -6.732 1.00 77.25 83 THR A CA 1
ATOM 692 C C . THR A 1 83 ? 16.628 17.528 -5.753 1.00 77.25 83 THR A C 1
ATOM 694 O O . THR A 1 83 ? 16.241 17.598 -4.588 1.00 77.25 83 THR A O 1
ATOM 697 N N . ASP A 1 84 ? 17.551 18.350 -6.246 1.00 76.56 84 ASP A N 1
ATOM 698 C CA . ASP A 1 84 ? 18.202 19.397 -5.443 1.00 76.56 84 ASP A CA 1
ATOM 699 C C . ASP A 1 84 ? 17.259 20.581 -5.132 1.00 76.56 84 ASP A C 1
ATOM 701 O O . ASP A 1 84 ? 17.604 21.501 -4.394 1.00 76.56 84 ASP A O 1
ATOM 705 N N . SER A 1 85 ? 16.064 20.580 -5.728 1.00 73.31 85 SER A N 1
ATOM 706 C CA . SER A 1 85 ? 15.052 21.631 -5.643 1.00 73.31 85 SER A CA 1
ATOM 707 C C . SER A 1 85 ? 13.658 21.008 -5.531 1.00 73.31 85 SER A C 1
ATOM 709 O O . SER A 1 85 ? 13.411 19.979 -6.165 1.00 73.31 85 SER A O 1
ATOM 711 N N . PRO A 1 86 ? 12.716 21.638 -4.803 1.00 69.06 86 PRO A N 1
ATOM 712 C CA . PRO A 1 86 ? 11.320 21.197 -4.750 1.00 69.06 86 PRO A CA 1
ATOM 713 C C . PRO A 1 86 ? 10.598 21.299 -6.103 1.00 69.06 86 PRO A C 1
ATOM 715 O O . PRO A 1 86 ? 9.532 20.717 -6.272 1.00 69.06 86 PRO A O 1
ATOM 718 N N . ASN A 1 87 ? 11.169 22.027 -7.067 1.00 73.62 87 ASN A N 1
ATOM 719 C CA . ASN A 1 87 ? 10.633 22.156 -8.417 1.00 73.62 87 ASN A CA 1
ATOM 720 C C . ASN A 1 87 ? 11.487 21.359 -9.408 1.00 73.62 87 ASN A C 1
ATOM 722 O O . ASN A 1 87 ? 12.702 21.562 -9.485 1.00 73.62 87 ASN A O 1
ATOM 726 N N . LEU A 1 88 ? 10.835 20.511 -10.206 1.00 66.00 88 LEU A N 1
ATOM 727 C CA . LEU A 1 88 ? 11.432 19.870 -11.376 1.00 66.00 88 LEU A CA 1
ATOM 728 C C . LEU A 1 88 ? 11.513 20.895 -12.510 1.00 66.00 88 LEU A C 1
ATOM 730 O O . LEU A 1 88 ? 10.497 21.265 -13.095 1.00 66.00 88 LEU A O 1
ATOM 734 N N . VAL A 1 89 ? 12.719 21.366 -12.814 1.00 77.50 89 VAL A N 1
ATOM 735 C CA . VAL A 1 89 ? 12.976 22.245 -13.960 1.00 77.50 89 VAL A CA 1
ATOM 736 C C . VAL A 1 89 ? 13.671 21.422 -15.041 1.00 77.50 89 VAL A C 1
ATOM 738 O O . VAL A 1 89 ? 14.416 20.486 -14.752 1.00 77.50 89 VAL A O 1
ATOM 741 N N . VAL A 1 90 ? 13.423 21.738 -16.311 1.00 75.19 90 VAL A N 1
ATOM 742 C CA . VAL A 1 90 ? 14.121 21.084 -17.426 1.00 75.19 90 VAL A CA 1
ATOM 743 C C . VAL A 1 90 ? 15.636 21.230 -17.229 1.00 75.19 90 VAL A C 1
ATOM 745 O O . VAL A 1 90 ? 16.135 22.337 -17.044 1.00 75.19 90 VAL A O 1
ATOM 748 N N . GLY A 1 91 ? 16.360 20.108 -17.241 1.00 74.19 91 GLY A N 1
ATOM 749 C CA . GLY A 1 91 ? 17.805 20.062 -16.982 1.00 74.19 91 GLY A CA 1
ATOM 750 C C . GLY A 1 91 ? 18.203 19.904 -15.509 1.00 74.19 91 GLY A C 1
ATOM 751 O O . GLY A 1 91 ? 19.398 19.824 -15.218 1.00 74.19 91 GLY A O 1
ATOM 752 N N . SER A 1 92 ? 17.245 19.824 -14.577 1.00 77.69 92 SER A N 1
ATOM 753 C CA . SER A 1 92 ? 17.529 19.479 -13.181 1.00 77.69 92 SER A CA 1
ATOM 754 C C . SER A 1 92 ? 18.219 18.119 -13.092 1.00 77.69 92 SER A C 1
ATOM 756 O O . SER A 1 92 ? 17.765 17.128 -13.667 1.00 77.69 92 SER A O 1
ATOM 758 N N . LYS A 1 93 ? 19.316 18.069 -12.335 1.00 78.38 93 LYS A N 1
ATOM 759 C CA . LYS A 1 93 ? 19.947 16.807 -11.958 1.00 78.38 93 LYS A CA 1
ATOM 760 C C . LYS A 1 93 ? 19.070 16.116 -10.921 1.00 78.38 93 LYS A C 1
ATOM 762 O O . LYS A 1 93 ? 18.498 16.766 -10.047 1.00 78.38 93 LYS A O 1
ATOM 767 N N . TYR A 1 94 ? 18.975 14.800 -11.033 1.00 80.12 94 TYR A N 1
ATOM 768 C CA . TYR A 1 94 ? 18.319 13.966 -10.044 1.00 80.12 94 TYR A CA 1
ATOM 769 C C . TYR A 1 94 ? 19.231 12.807 -9.667 1.00 80.12 94 TYR A C 1
ATOM 771 O O . TYR A 1 94 ? 20.063 12.357 -10.457 1.00 80.12 94 TYR A O 1
ATOM 779 N N . THR A 1 95 ? 19.076 12.328 -8.442 1.00 79.31 95 THR A N 1
ATOM 780 C CA . THR A 1 95 ? 19.788 11.155 -7.937 1.00 79.31 95 THR A CA 1
ATOM 781 C C . THR A 1 95 ? 18.807 10.187 -7.290 1.00 79.31 95 THR A C 1
ATOM 783 O O . THR A 1 95 ? 17.661 10.536 -7.006 1.00 79.31 95 THR A O 1
ATOM 786 N N . GLY A 1 96 ? 19.244 8.942 -7.090 1.00 77.75 96 GLY A N 1
ATOM 787 C CA . GLY A 1 96 ? 18.464 7.950 -6.353 1.00 77.75 96 GLY A CA 1
ATOM 788 C C . GLY A 1 96 ? 17.119 7.614 -6.995 1.00 77.75 96 GLY A C 1
ATOM 789 O O . GLY A 1 96 ? 16.126 7.562 -6.274 1.00 77.75 96 GLY A O 1
ATOM 790 N N . LEU A 1 97 ? 17.090 7.399 -8.319 1.00 84.12 97 LEU A N 1
ATOM 791 C CA . LEU A 1 97 ? 15.916 6.850 -9.001 1.00 84.12 97 LEU A CA 1
ATOM 792 C C . LEU A 1 97 ? 15.548 5.498 -8.381 1.00 84.12 97 LEU A C 1
ATOM 794 O O . LEU A 1 97 ? 16.407 4.632 -8.220 1.00 84.12 97 LEU A O 1
ATOM 798 N N . LEU A 1 98 ? 14.279 5.339 -8.027 1.00 87.50 98 LEU A N 1
ATOM 799 C CA . LEU A 1 98 ? 13.722 4.121 -7.453 1.00 87.50 98 LEU A CA 1
ATOM 800 C C . LEU A 1 98 ? 12.375 3.823 -8.073 1.00 87.50 98 LEU A C 1
ATOM 802 O O . LEU A 1 98 ? 11.600 4.741 -8.341 1.00 87.50 98 LEU A O 1
ATOM 806 N N . TYR A 1 99 ? 12.084 2.540 -8.218 1.00 90.94 99 TYR A N 1
ATOM 807 C CA . TYR A 1 99 ? 10.781 2.062 -8.644 1.00 90.94 99 TYR A CA 1
ATOM 808 C C . TYR A 1 99 ? 9.980 1.521 -7.471 1.00 90.94 99 TYR A C 1
ATOM 810 O O . TYR A 1 99 ? 10.540 1.035 -6.491 1.00 90.94 99 TYR A O 1
ATOM 818 N N . GLN A 1 100 ? 8.661 1.654 -7.557 1.00 92.94 100 GLN A N 1
ATOM 819 C CA . GLN A 1 100 ? 7.715 1.139 -6.581 1.00 92.94 100 GLN A CA 1
ATOM 820 C C . GLN A 1 100 ? 6.472 0.616 -7.287 1.00 92.94 100 GLN A C 1
ATOM 822 O O . GLN A 1 100 ? 5.919 1.268 -8.171 1.00 92.94 100 GLN A O 1
ATOM 827 N N . ILE A 1 101 ? 6.007 -0.538 -6.826 1.00 95.00 101 ILE A N 1
ATOM 828 C CA . ILE A 1 101 ? 4.730 -1.118 -7.224 1.00 95.00 101 ILE A CA 1
ATOM 829 C C . ILE A 1 101 ? 3.669 -0.739 -6.193 1.00 95.00 101 ILE A C 1
ATOM 831 O O . ILE A 1 101 ? 3.925 -0.753 -4.986 1.00 95.00 101 ILE A O 1
ATOM 835 N N . VAL A 1 102 ? 2.473 -0.396 -6.659 1.00 96.19 102 VAL A N 1
ATOM 836 C CA . VAL A 1 102 ? 1.325 -0.083 -5.808 1.00 96.19 102 VAL A CA 1
ATOM 837 C C . VAL A 1 102 ? 0.109 -0.852 -6.294 1.00 96.19 102 VAL A C 1
ATOM 839 O O . VAL A 1 102 ? -0.249 -0.782 -7.469 1.00 96.19 102 VAL A O 1
ATOM 842 N N . LEU A 1 103 ? -0.537 -1.550 -5.364 1.00 97.19 103 LEU A N 1
ATOM 843 C CA . LEU A 1 103 ? -1.878 -2.090 -5.537 1.00 97.19 103 LEU A CA 1
ATOM 844 C C . LEU A 1 103 ? -2.859 -1.046 -5.015 1.00 97.19 103 LEU A C 1
ATOM 846 O O . LEU A 1 103 ? -2.791 -0.680 -3.842 1.00 97.19 103 LEU A O 1
ATOM 850 N N . ALA A 1 104 ? -3.718 -0.534 -5.884 1.00 95.81 104 ALA A N 1
ATOM 851 C CA . ALA A 1 104 ? -4.648 0.537 -5.563 1.00 95.81 104 ALA A CA 1
ATOM 852 C C . ALA A 1 104 ? -6.083 0.068 -5.784 1.00 95.81 104 ALA A C 1
ATOM 854 O O . ALA A 1 104 ? -6.436 -0.312 -6.896 1.00 95.81 104 ALA A O 1
ATOM 855 N N . PHE A 1 105 ? -6.911 0.155 -4.750 1.00 94.94 105 PHE A N 1
ATOM 856 C CA . PHE A 1 105 ? -8.360 0.092 -4.876 1.00 94.94 105 PHE A CA 1
ATOM 857 C C . PHE A 1 105 ? -8.887 1.516 -4.816 1.00 94.94 105 PHE A C 1
ATOM 859 O O . PHE A 1 105 ? -8.816 2.164 -3.772 1.00 94.94 105 PHE A O 1
ATOM 866 N N . GLU A 1 106 ? -9.363 2.033 -5.943 1.00 91.31 106 GLU A N 1
ATOM 867 C CA . GLU A 1 106 ? -9.742 3.438 -6.053 1.00 91.31 106 GLU A CA 1
ATOM 868 C C . GLU A 1 106 ? -11.053 3.639 -6.810 1.00 91.31 106 GLU A C 1
ATOM 870 O O . GLU A 1 106 ? -11.384 2.853 -7.698 1.00 91.31 106 GLU A O 1
ATOM 875 N N . PRO A 1 107 ? -11.808 4.702 -6.501 1.00 87.44 107 PRO A N 1
ATOM 876 C CA . PRO A 1 107 ? -13.014 5.018 -7.247 1.00 87.44 107 PRO A CA 1
ATOM 877 C C . PRO A 1 107 ? -12.680 5.431 -8.694 1.00 87.44 107 PRO A C 1
ATOM 879 O O . PRO A 1 107 ? -11.767 6.224 -8.928 1.00 87.44 107 PRO A O 1
ATOM 882 N N . ILE A 1 108 ? -13.465 4.965 -9.673 1.00 83.69 108 ILE A N 1
ATOM 883 C CA . ILE A 1 108 ? -13.361 5.364 -11.092 1.00 83.69 108 ILE A CA 1
ATOM 884 C C . ILE A 1 108 ? -13.568 6.874 -11.242 1.00 83.69 108 ILE A C 1
ATOM 886 O O . ILE A 1 108 ? -12.827 7.549 -11.956 1.00 83.69 108 ILE A O 1
ATOM 890 N N . TYR A 1 109 ? -14.581 7.401 -10.551 1.00 72.38 109 TYR A N 1
ATOM 891 C CA . TYR A 1 109 ? -14.903 8.819 -10.529 1.00 72.38 109 TYR A CA 1
ATOM 892 C C . TYR A 1 109 ? -14.858 9.328 -9.089 1.00 72.38 109 TYR A C 1
ATOM 894 O O . TYR A 1 109 ? -15.586 8.803 -8.240 1.00 72.38 109 TYR A O 1
ATOM 902 N N . PRO A 1 110 ? -14.057 10.363 -8.795 1.00 60.44 110 PRO A N 1
ATOM 903 C CA . PRO A 1 110 ? -14.113 11.020 -7.501 1.00 60.44 110 PRO A CA 1
ATOM 904 C C . PRO A 1 110 ? -15.491 11.670 -7.358 1.00 60.44 110 PRO A C 1
ATOM 906 O O . PRO A 1 110 ? -15.846 12.572 -8.119 1.00 60.44 110 PRO A O 1
ATOM 909 N N . ARG A 1 111 ? -16.299 11.160 -6.423 1.00 59.34 111 ARG A N 1
ATOM 910 C CA . ARG A 1 111 ? -17.611 11.733 -6.102 1.00 59.34 111 ARG A CA 1
ATOM 911 C C . ARG A 1 111 ? -17.428 13.102 -5.419 1.00 59.34 111 ARG A C 1
ATOM 913 O O . ARG A 1 111 ? -16.383 13.318 -4.806 1.00 59.34 111 ARG A O 1
ATOM 920 N N . PRO A 1 112 ? -18.437 13.996 -5.464 1.00 54.56 112 PRO A N 1
ATOM 921 C CA . PRO A 1 112 ? -18.382 15.309 -4.810 1.00 54.56 112 PRO A CA 1
ATOM 922 C C . PRO A 1 112 ? -18.024 15.253 -3.318 1.00 54.56 112 PRO A C 1
ATOM 924 O O . PRO A 1 112 ? -17.374 16.159 -2.820 1.00 54.56 112 PRO A O 1
ATOM 927 N N . ASN A 1 113 ? -18.372 14.154 -2.639 1.00 57.25 113 ASN A N 1
ATOM 928 C CA . ASN A 1 113 ? -18.112 13.958 -1.208 1.00 57.25 113 ASN A CA 1
ATOM 929 C C . ASN A 1 113 ? -16.878 13.084 -0.918 1.00 57.25 113 ASN A C 1
ATOM 931 O O . ASN A 1 113 ? -16.714 12.626 0.207 1.00 57.25 113 ASN A O 1
ATOM 935 N N . GLY A 1 114 ? -16.029 12.839 -1.923 1.00 61.41 114 GLY A N 1
ATOM 936 C CA . GLY A 1 114 ? -14.874 11.950 -1.824 1.00 61.41 114 GLY A CA 1
ATOM 937 C C . GLY A 1 114 ? -15.274 10.477 -1.677 1.00 61.41 114 GLY A C 1
ATOM 938 O O . GLY A 1 114 ? -16.239 10.127 -1.010 1.00 61.41 114 GLY A O 1
ATOM 939 N N . LYS A 1 115 ? -14.544 9.586 -2.342 1.00 72.69 115 LYS A N 1
ATOM 940 C CA . LYS A 1 115 ? -14.482 8.173 -1.958 1.00 72.69 115 LYS A CA 1
ATOM 941 C C . LYS A 1 115 ? -13.026 7.879 -1.639 1.00 72.69 115 LYS A C 1
ATOM 943 O O . LYS A 1 115 ? -12.122 8.411 -2.291 1.00 72.69 115 LYS A O 1
ATOM 948 N N . GLU A 1 116 ? -12.810 7.104 -0.600 1.00 86.25 116 GLU A N 1
ATOM 949 C CA . GLU A 1 116 ? -11.504 6.686 -0.135 1.00 86.25 116 GLU A CA 1
ATOM 950 C C . GLU A 1 116 ? -10.871 5.690 -1.106 1.00 86.25 116 GLU A C 1
ATOM 952 O O . GLU A 1 116 ? -11.550 4.966 -1.826 1.00 86.25 116 GLU A O 1
ATOM 957 N N . SER A 1 117 ? -9.549 5.670 -1.151 1.00 90.06 117 SER A N 1
ATOM 958 C CA . SER A 1 117 ? -8.762 4.679 -1.869 1.00 90.06 117 SER A CA 1
ATOM 959 C C . SER A 1 117 ? -7.822 3.998 -0.895 1.00 90.06 117 SER A C 1
ATOM 961 O O . SER A 1 117 ? -7.180 4.660 -0.072 1.00 90.06 117 SER A O 1
ATOM 963 N N . LEU A 1 118 ? -7.727 2.681 -1.013 1.00 95.00 118 LEU A N 1
ATOM 964 C CA . LEU A 1 118 ? -6.755 1.886 -0.285 1.00 95.00 118 LEU A CA 1
ATOM 965 C C . LEU A 1 118 ? -5.579 1.600 -1.213 1.00 95.00 118 LEU A C 1
ATOM 967 O O . LEU A 1 118 ? -5.746 1.006 -2.277 1.00 95.00 118 LEU A O 1
ATOM 971 N N . ASN A 1 119 ? -4.383 2.002 -0.796 1.00 96.56 119 ASN A N 1
ATOM 972 C CA . ASN A 1 119 ? -3.156 1.737 -1.529 1.00 96.56 119 ASN A CA 1
ATOM 973 C C . ASN A 1 119 ? -2.217 0.881 -0.680 1.00 96.56 119 ASN A C 1
ATOM 975 O O . ASN A 1 119 ? -1.849 1.258 0.432 1.00 96.56 119 ASN A O 1
ATOM 979 N N . ILE A 1 120 ? -1.783 -0.246 -1.236 1.00 97.50 120 ILE A N 1
ATOM 980 C CA . ILE A 1 120 ? -0.757 -1.114 -0.663 1.00 97.50 120 ILE A CA 1
ATOM 981 C C . ILE A 1 120 ? 0.486 -0.944 -1.521 1.00 97.50 120 ILE A C 1
ATOM 983 O O . ILE A 1 120 ? 0.551 -1.400 -2.666 1.00 97.50 120 ILE A O 1
ATOM 987 N N . LYS A 1 121 ? 1.477 -0.245 -0.979 1.00 96.56 121 LYS A N 1
ATOM 988 C CA . LYS A 1 121 ? 2.718 0.061 -1.677 1.00 96.56 121 LYS A CA 1
ATOM 989 C C . LYS A 1 121 ? 3.794 -0.933 -1.289 1.00 96.56 121 LYS A C 1
ATOM 991 O O . LYS A 1 121 ? 4.093 -1.138 -0.109 1.00 96.56 121 LYS A O 1
ATOM 996 N N . PHE A 1 122 ? 4.407 -1.509 -2.305 1.00 96.00 122 PHE A N 1
ATOM 997 C CA . PHE A 1 122 ? 5.504 -2.442 -2.162 1.00 96.00 122 PHE A CA 1
ATOM 998 C C . PHE A 1 122 ? 6.784 -1.691 -1.765 1.00 96.00 122 PHE A C 1
ATOM 1000 O O . PHE A 1 122 ? 6.860 -0.457 -1.872 1.00 96.00 122 PHE A O 1
ATOM 1007 N N . PRO A 1 123 ? 7.808 -2.416 -1.299 1.00 93.75 123 PRO A N 1
ATOM 1008 C CA . PRO A 1 123 ? 9.157 -1.886 -1.169 1.00 93.75 123 PRO A CA 1
ATOM 1009 C C . PRO A 1 123 ? 9.656 -1.206 -2.458 1.00 93.75 123 PRO A C 1
ATOM 1011 O O . PRO A 1 123 ? 9.340 -1.636 -3.566 1.00 93.75 123 PRO A O 1
ATOM 1014 N N . TYR A 1 124 ? 10.459 -0.154 -2.303 1.00 91.25 124 TYR A N 1
ATOM 1015 C CA . TYR A 1 124 ? 11.197 0.449 -3.409 1.00 91.25 124 TYR A CA 1
ATOM 1016 C C . TYR A 1 124 ? 12.321 -0.483 -3.881 1.00 91.25 124 TYR A C 1
ATOM 1018 O O . TYR A 1 124 ? 12.991 -1.115 -3.061 1.00 91.25 124 TYR A O 1
ATOM 1026 N N . PHE A 1 125 ? 12.608 -0.482 -5.180 1.00 90.81 125 PHE A N 1
ATOM 1027 C CA . PHE A 1 125 ? 13.705 -1.248 -5.772 1.00 90.81 125 PHE A CA 1
ATOM 1028 C C . PHE A 1 125 ? 14.498 -0.446 -6.808 1.00 90.81 125 PHE A C 1
ATOM 1030 O O . PHE A 1 125 ? 14.082 0.629 -7.248 1.00 90.81 125 PHE A O 1
ATOM 1037 N N . ASP A 1 126 ? 15.700 -0.939 -7.108 1.00 88.88 126 ASP A N 1
ATOM 1038 C CA . ASP A 1 126 ? 16.618 -0.322 -8.065 1.00 88.88 126 ASP A CA 1
ATOM 1039 C C . ASP A 1 126 ? 16.079 -0.477 -9.496 1.00 88.88 126 ASP A C 1
ATOM 1041 O O . ASP A 1 126 ? 15.657 -1.578 -9.851 1.00 88.88 126 ASP A O 1
ATOM 1045 N N . PRO A 1 127 ? 16.111 0.579 -10.327 1.00 87.94 127 PRO A N 1
ATOM 1046 C CA . PRO A 1 127 ? 15.629 0.517 -11.703 1.00 87.94 127 PRO A CA 1
ATOM 1047 C C . PRO A 1 127 ? 16.418 -0.428 -12.616 1.00 87.94 127 PRO A C 1
ATOM 1049 O O . PRO A 1 127 ? 15.901 -0.825 -13.653 1.00 87.94 127 PRO A O 1
ATOM 1052 N N . ASN A 1 128 ? 17.652 -0.793 -12.255 1.00 89.44 128 ASN A N 1
ATOM 1053 C CA . ASN A 1 128 ? 18.460 -1.759 -13.004 1.00 89.44 128 ASN A CA 1
ATOM 1054 C C . ASN A 1 128 ? 18.192 -3.209 -12.584 1.00 89.44 128 ASN A C 1
ATOM 1056 O O . ASN A 1 128 ? 18.786 -4.125 -13.152 1.00 89.44 128 ASN A O 1
ATOM 1060 N N . ARG A 1 129 ? 17.364 -3.431 -11.556 1.00 90.06 129 ARG A N 1
ATOM 1061 C CA . ARG A 1 129 ? 16.975 -4.772 -11.130 1.00 90.06 129 ARG A CA 1
ATOM 1062 C C . ARG A 1 129 ? 15.797 -5.249 -11.970 1.00 90.06 129 ARG A C 1
ATOM 1064 O O . ARG A 1 129 ? 14.837 -4.506 -12.163 1.00 90.06 129 ARG A O 1
ATOM 1071 N N . ASP A 1 130 ? 15.859 -6.499 -12.413 1.00 92.94 130 ASP A N 1
ATOM 1072 C CA . ASP A 1 130 ? 14.742 -7.144 -13.092 1.00 92.94 130 ASP A CA 1
ATOM 1073 C C . ASP A 1 130 ? 13.498 -7.164 -12.181 1.00 92.94 130 ASP A C 1
ATOM 1075 O O . ASP A 1 130 ? 13.573 -7.513 -10.997 1.00 92.94 130 ASP A O 1
ATOM 1079 N N . THR A 1 131 ? 12.352 -6.731 -12.716 1.00 93.12 131 THR A N 1
ATOM 1080 C CA . THR A 1 131 ? 11.126 -6.568 -11.915 1.00 93.12 131 THR A CA 1
ATOM 1081 C C . THR A 1 131 ? 10.565 -7.920 -11.474 1.00 93.12 131 THR A C 1
ATOM 1083 O O . THR A 1 131 ? 10.076 -8.038 -10.349 1.00 93.12 131 THR A O 1
ATOM 1086 N N . VAL A 1 132 ? 10.664 -8.943 -12.327 1.00 94.88 132 VAL A N 1
ATOM 1087 C CA . VAL A 1 132 ? 10.211 -10.310 -12.032 1.00 94.88 132 VAL A CA 1
ATOM 1088 C C . VAL A 1 132 ? 11.089 -10.904 -10.932 1.00 94.88 132 VAL A C 1
ATOM 1090 O O . VAL A 1 132 ? 10.573 -11.370 -9.922 1.00 94.88 132 VAL A O 1
ATOM 1093 N N . GLU A 1 133 ? 12.412 -10.783 -11.048 1.00 94.75 133 GLU A N 1
ATOM 1094 C CA . GLU A 1 133 ? 13.371 -11.230 -10.033 1.00 94.75 133 GLU A CA 1
ATOM 1095 C C . GLU A 1 133 ? 13.166 -10.506 -8.691 1.00 94.75 133 GLU A C 1
ATOM 1097 O O . GLU A 1 133 ? 13.227 -11.116 -7.618 1.00 94.75 133 GLU A O 1
ATOM 1102 N N . PHE A 1 134 ? 12.893 -9.197 -8.724 1.00 94.44 134 PHE A N 1
ATOM 1103 C CA . PHE A 1 134 ? 12.551 -8.437 -7.525 1.00 94.44 134 PHE A CA 1
ATOM 1104 C C . PHE A 1 134 ? 11.296 -8.996 -6.849 1.00 94.44 134 PHE A C 1
ATOM 1106 O O . PHE A 1 134 ? 11.344 -9.286 -5.650 1.00 94.44 134 PHE A O 1
ATOM 1113 N N . LEU A 1 135 ? 10.206 -9.169 -7.599 1.00 95.38 135 LEU A N 1
ATOM 1114 C CA . LEU A 1 135 ? 8.940 -9.680 -7.079 1.00 95.38 135 LEU A CA 1
ATOM 1115 C C . LEU A 1 135 ? 9.067 -11.111 -6.562 1.00 95.38 135 LEU A C 1
ATOM 1117 O O . LEU A 1 135 ? 8.645 -11.373 -5.440 1.00 95.38 135 LEU A O 1
ATOM 1121 N N . ASP A 1 136 ? 9.726 -12.004 -7.298 1.00 95.31 136 ASP A N 1
ATOM 1122 C CA . ASP A 1 136 ? 9.979 -13.380 -6.860 1.00 95.31 136 ASP A CA 1
ATOM 1123 C C . ASP A 1 136 ? 10.773 -13.398 -5.543 1.00 95.31 136 ASP A C 1
ATOM 1125 O O . ASP A 1 136 ? 10.425 -14.115 -4.600 1.00 95.31 136 ASP A O 1
ATOM 1129 N N . SER A 1 137 ? 11.798 -12.544 -5.422 1.00 94.88 137 SER A N 1
ATOM 1130 C CA . SER A 1 137 ? 12.561 -12.419 -4.175 1.00 94.88 137 SER A CA 1
ATOM 1131 C C . SER A 1 137 ? 11.717 -11.876 -3.022 1.00 94.88 137 SER A C 1
ATOM 1133 O O . SER A 1 137 ? 11.864 -12.326 -1.886 1.00 94.88 137 SER A O 1
ATOM 1135 N N . LEU A 1 138 ? 10.806 -10.943 -3.305 1.00 95.00 138 LEU A N 1
ATOM 1136 C CA . LEU A 1 138 ? 9.907 -10.382 -2.310 1.00 95.00 138 LEU A CA 1
ATOM 1137 C C . LEU A 1 138 ? 8.911 -11.441 -1.829 1.00 95.00 138 LEU A C 1
ATOM 1139 O O . LEU A 1 138 ? 8.811 -11.669 -0.631 1.00 95.00 138 LEU A O 1
ATOM 1143 N N . PHE A 1 139 ? 8.249 -12.134 -2.753 1.00 96.00 139 PHE A N 1
ATOM 1144 C CA . PHE A 1 139 ? 7.245 -13.159 -2.471 1.00 96.00 139 PHE A CA 1
ATOM 1145 C C . PHE A 1 139 ? 7.813 -14.419 -1.814 1.00 96.00 139 PHE A C 1
ATOM 1147 O O . PHE A 1 139 ? 7.082 -15.139 -1.138 1.00 96.00 139 PHE A O 1
ATOM 1154 N N . SER A 1 140 ? 9.118 -14.670 -1.949 1.00 94.19 140 SER A N 1
ATOM 1155 C CA . SER A 1 140 ? 9.796 -15.746 -1.213 1.00 94.19 140 SER A CA 1
ATOM 1156 C C . SER A 1 140 ? 9.833 -15.518 0.306 1.00 94.19 140 SER A C 1
ATOM 1158 O O . SER A 1 140 ? 10.037 -16.456 1.081 1.00 94.19 140 SER A O 1
ATOM 1160 N N . ILE A 1 141 ? 9.622 -14.277 0.754 1.00 93.06 141 ILE A N 1
ATOM 1161 C CA . ILE A 1 141 ? 9.528 -13.923 2.165 1.00 93.06 141 ILE A CA 1
ATOM 1162 C C . ILE A 1 141 ? 8.052 -13.936 2.546 1.00 93.06 141 ILE A C 1
ATOM 1164 O O . ILE A 1 141 ? 7.256 -13.148 2.060 1.00 93.06 141 ILE A O 1
ATOM 1168 N N . ASN A 1 142 ? 7.685 -14.811 3.475 1.00 91.06 142 ASN A N 1
ATOM 1169 C CA . ASN A 1 142 ? 6.290 -14.930 3.887 1.00 91.06 142 ASN A CA 1
ATOM 1170 C C . ASN A 1 142 ? 5.809 -13.673 4.647 1.00 91.06 142 ASN A C 1
ATOM 1172 O O . ASN A 1 142 ? 4.780 -13.097 4.316 1.00 91.06 142 ASN A O 1
ATOM 1176 N N . LYS A 1 143 ? 6.564 -13.206 5.653 1.00 95.88 143 LYS A N 1
ATOM 1177 C CA . LYS A 1 143 ? 6.137 -12.111 6.540 1.00 95.88 143 LYS A CA 1
ATOM 1178 C C . LYS A 1 143 ? 7.024 -10.876 6.414 1.00 95.88 143 LYS A C 1
ATOM 1180 O O . LYS A 1 143 ? 8.206 -10.905 6.758 1.00 95.88 143 LYS A O 1
ATOM 1185 N N . HIS A 1 144 ? 6.420 -9.761 6.025 1.00 95.44 144 HIS A N 1
ATOM 1186 C CA . HIS A 1 144 ? 7.059 -8.464 5.847 1.00 95.44 144 HIS A CA 1
ATOM 1187 C C . HIS A 1 144 ? 6.671 -7.456 6.925 1.00 95.44 144 HIS A C 1
ATOM 1189 O O . HIS A 1 144 ? 5.615 -7.524 7.555 1.00 95.44 144 HIS A O 1
ATOM 1195 N N . ARG A 1 145 ? 7.551 -6.469 7.108 1.00 93.44 145 ARG A N 1
ATOM 1196 C CA . ARG A 1 145 ? 7.330 -5.324 7.995 1.00 93.44 145 ARG A CA 1
ATOM 1197 C C . ARG A 1 145 ? 6.733 -4.147 7.229 1.00 93.44 145 ARG A C 1
ATOM 1199 O O . ARG A 1 145 ? 7.000 -3.978 6.038 1.00 93.44 145 ARG A O 1
ATOM 1206 N N . LEU A 1 146 ? 6.014 -3.299 7.960 1.00 93.62 146 LEU A N 1
ATOM 1207 C CA . LEU A 1 146 ? 5.499 -2.020 7.472 1.00 93.62 146 LEU A CA 1
ATOM 1208 C C . LEU A 1 146 ? 6.488 -0.892 7.784 1.00 93.62 146 LEU A C 1
ATOM 1210 O O . LEU A 1 146 ? 7.212 -0.944 8.785 1.00 93.62 146 LEU A O 1
ATOM 1214 N N . LYS A 1 147 ? 6.506 0.131 6.931 1.00 90.88 147 LYS A N 1
ATOM 1215 C CA . LYS A 1 147 ? 7.231 1.386 7.159 1.00 90.88 147 LYS A CA 1
ATOM 1216 C C . LYS A 1 147 ? 6.660 2.128 8.364 1.00 90.88 147 LYS A C 1
ATOM 1218 O O . LYS A 1 147 ? 5.444 2.199 8.529 1.00 90.88 147 LYS A O 1
ATOM 1223 N N . SER A 1 148 ? 7.543 2.702 9.176 1.00 88.12 148 SER A N 1
ATOM 1224 C CA . SER A 1 148 ? 7.213 3.411 10.411 1.00 88.12 148 SER A CA 1
ATOM 1225 C C . SER A 1 148 ? 8.063 4.670 10.579 1.00 88.12 148 SER A C 1
ATOM 1227 O O . SER A 1 148 ? 9.231 4.687 10.199 1.00 88.12 148 SER A O 1
ATOM 1229 N N . ILE A 1 149 ? 7.526 5.685 11.260 1.00 80.50 149 ILE A N 1
ATOM 1230 C CA . ILE A 1 149 ? 8.250 6.930 11.578 1.00 80.50 149 ILE A CA 1
ATOM 1231 C C . ILE A 1 149 ? 9.551 6.687 12.366 1.00 80.50 149 ILE A C 1
ATOM 1233 O O . ILE A 1 149 ? 10.505 7.453 12.267 1.00 80.50 149 ILE A O 1
ATOM 1237 N N . ASN A 1 150 ? 9.611 5.588 13.126 1.00 71.56 150 ASN A N 1
ATOM 1238 C CA . ASN A 1 150 ? 10.761 5.225 13.956 1.00 71.56 150 ASN A CA 1
ATOM 1239 C C . ASN A 1 150 ? 11.894 4.545 13.174 1.00 71.56 150 ASN A C 1
ATOM 1241 O O . ASN A 1 150 ? 12.943 4.269 13.752 1.00 71.56 150 ASN A O 1
ATOM 1245 N N . ASP A 1 151 ? 11.705 4.260 11.884 1.00 70.19 151 ASP A N 1
ATOM 1246 C CA . ASP A 1 151 ? 12.732 3.619 11.054 1.00 70.19 151 ASP A CA 1
ATOM 1247 C C . ASP A 1 151 ? 13.896 4.560 10.690 1.00 70.19 151 ASP A C 1
ATOM 1249 O O . ASP A 1 151 ? 14.885 4.128 10.093 1.00 70.19 151 ASP A O 1
ATOM 1253 N N . GLY A 1 152 ? 13.819 5.823 11.125 1.00 57.94 152 GLY A N 1
ATOM 1254 C CA . GLY A 1 152 ? 14.844 6.838 10.930 1.00 57.94 152 GLY A CA 1
ATOM 1255 C C . GLY A 1 152 ? 14.821 7.446 9.528 1.00 57.94 152 GLY A C 1
ATOM 1256 O O . GLY A 1 152 ? 14.113 7.002 8.624 1.00 57.94 152 GLY A O 1
ATOM 1257 N N . ASN A 1 153 ? 15.622 8.495 9.343 1.00 54.09 153 ASN A N 1
ATOM 1258 C CA . ASN A 1 153 ? 15.680 9.270 8.102 1.00 54.09 153 ASN A CA 1
ATOM 1259 C C . ASN A 1 153 ? 16.639 8.666 7.053 1.00 54.09 153 ASN A C 1
ATOM 1261 O O . ASN A 1 153 ? 17.185 9.374 6.209 1.00 54.09 153 ASN A O 1
ATOM 1265 N N . GLU A 1 154 ? 16.896 7.356 7.108 1.00 52.12 154 GLU A N 1
ATOM 1266 C CA . GLU A 1 154 ? 17.723 6.700 6.101 1.00 52.12 154 GLU A CA 1
ATOM 1267 C C . GLU A 1 154 ? 16.856 6.353 4.893 1.00 52.12 154 GLU A C 1
ATOM 1269 O O . GLU A 1 154 ? 16.143 5.346 4.875 1.00 52.12 154 GLU A O 1
ATOM 1274 N N . MET A 1 155 ? 17.005 7.153 3.834 1.00 49.38 155 MET A N 1
ATOM 1275 C CA . MET A 1 155 ? 16.558 6.842 2.471 1.00 49.38 155 MET A CA 1
ATOM 1276 C C . MET A 1 155 ? 16.825 5.386 2.059 1.00 49.38 155 MET A C 1
ATOM 1278 O O . MET A 1 155 ? 16.155 4.915 1.156 1.00 49.38 155 MET A O 1
ATOM 1282 N N . VAL A 1 156 ? 17.782 4.682 2.680 1.00 49.19 156 VAL A N 1
ATOM 1283 C CA . VAL A 1 156 ? 18.174 3.291 2.402 1.00 49.19 156 VAL A CA 1
ATOM 1284 C C . VAL A 1 156 ? 17.348 2.251 3.187 1.00 49.19 156 VAL A C 1
ATOM 1286 O O . VAL A 1 156 ? 17.032 1.204 2.627 1.00 49.19 156 VAL A O 1
ATOM 1289 N N . ARG A 1 157 ? 16.920 2.521 4.433 1.00 45.81 157 ARG A N 1
ATOM 1290 C CA . ARG A 1 157 ? 16.121 1.570 5.249 1.00 45.81 157 ARG A CA 1
ATOM 1291 C C . ARG A 1 157 ? 14.619 1.638 4.974 1.00 45.81 157 ARG A C 1
ATOM 1293 O O . ARG A 1 157 ? 13.925 0.638 5.136 1.00 45.81 157 ARG A O 1
ATOM 1300 N N . ASN A 1 158 ? 14.137 2.774 4.472 1.00 54.19 158 ASN A N 1
ATOM 1301 C CA . ASN A 1 158 ? 12.737 2.966 4.074 1.00 54.19 158 ASN A CA 1
ATOM 1302 C C . ASN A 1 158 ? 12.379 2.314 2.726 1.00 54.19 158 ASN A C 1
ATOM 1304 O O . ASN A 1 158 ? 11.227 2.390 2.295 1.00 54.19 158 ASN A O 1
ATOM 1308 N N . LYS A 1 159 ? 13.339 1.656 2.059 1.00 64.31 159 LYS A N 1
ATOM 1309 C CA . LYS A 1 159 ? 13.128 1.019 0.753 1.00 64.31 159 LYS A CA 1
ATOM 1310 C C . LYS A 1 159 ? 12.596 -0.401 0.835 1.00 64.31 159 LYS A C 1
ATOM 1312 O O . LYS A 1 159 ? 11.982 -0.822 -0.121 1.00 64.31 159 LYS A O 1
ATOM 1317 N N . THR A 1 160 ? 12.782 -1.134 1.932 1.00 74.38 160 THR A N 1
ATOM 1318 C CA . THR A 1 160 ? 12.552 -2.597 1.968 1.00 74.38 160 THR A CA 1
ATOM 1319 C C . THR A 1 160 ? 11.230 -3.027 2.608 1.00 74.38 160 THR A C 1
ATOM 1321 O O . THR A 1 160 ? 11.019 -4.210 2.869 1.00 74.38 160 THR A O 1
ATOM 1324 N N . LYS A 1 161 ? 10.338 -2.079 2.902 1.00 90.81 161 LYS A N 1
ATOM 1325 C CA . LYS A 1 161 ? 9.121 -2.327 3.680 1.00 90.81 161 LYS A CA 1
ATOM 1326 C C . LYS A 1 161 ? 7.871 -1.902 2.932 1.00 90.81 161 LYS A C 1
ATOM 1328 O O . LYS A 1 161 ? 7.912 -0.963 2.137 1.00 90.81 161 LYS A O 1
ATOM 1333 N N . PHE A 1 162 ? 6.773 -2.575 3.245 1.00 95.50 162 PHE A N 1
ATOM 1334 C CA . PHE A 1 162 ? 5.457 -2.229 2.732 1.00 95.50 162 PHE A CA 1
ATOM 1335 C C . PHE A 1 162 ? 4.927 -0.961 3.395 1.00 95.50 162 PHE A C 1
ATOM 1337 O O . PHE A 1 162 ? 5.323 -0.596 4.503 1.00 95.50 162 PHE A O 1
ATOM 1344 N N . GLU A 1 163 ? 4.006 -0.301 2.720 1.00 95.25 163 GLU A N 1
ATOM 1345 C CA . GLU A 1 163 ? 3.304 0.876 3.209 1.00 95.25 163 GLU A CA 1
ATOM 1346 C C . GLU A 1 163 ? 1.834 0.745 2.840 1.00 95.25 163 GLU A C 1
ATOM 1348 O O . GLU A 1 163 ? 1.513 0.336 1.726 1.00 95.25 163 GLU A O 1
ATOM 1353 N N . VAL A 1 164 ? 0.954 1.046 3.790 1.00 97.06 164 VAL A N 1
ATOM 1354 C CA . VAL A 1 164 ? -0.490 1.005 3.567 1.00 97.06 164 VAL A CA 1
ATOM 1355 C C . VAL A 1 164 ? -1.052 2.385 3.832 1.00 97.06 164 VAL A C 1
ATOM 1357 O O . VAL A 1 164 ? -0.826 2.967 4.897 1.00 97.06 164 VAL A O 1
ATOM 1360 N N . ASP A 1 165 ? -1.788 2.869 2.844 1.00 94.88 165 ASP A N 1
ATOM 1361 C CA . ASP A 1 165 ? -2.334 4.209 2.784 1.00 94.88 165 ASP A CA 1
ATOM 1362 C C . ASP A 1 165 ? -3.838 4.138 2.571 1.00 94.88 165 ASP A C 1
ATOM 1364 O O . ASP A 1 165 ? -4.311 3.514 1.620 1.00 94.88 165 ASP A O 1
ATOM 1368 N N . LEU A 1 166 ? -4.570 4.852 3.417 1.00 92.69 166 LEU A N 1
ATOM 1369 C CA . LEU A 1 166 ? -5.957 5.201 3.177 1.00 92.69 166 LEU A CA 1
ATOM 1370 C C . LEU A 1 166 ? -6.007 6.674 2.772 1.00 92.69 166 LEU A C 1
ATOM 1372 O O . LEU A 1 166 ? -5.755 7.569 3.586 1.00 92.69 166 LEU A O 1
ATOM 1376 N N . MET A 1 167 ? -6.271 6.916 1.491 1.00 88.25 167 MET A N 1
ATOM 1377 C CA . MET A 1 167 ? -6.259 8.244 0.885 1.00 88.25 167 MET A CA 1
ATOM 1378 C C . MET A 1 167 ? -7.672 8.676 0.510 1.00 88.25 167 MET A C 1
ATOM 1380 O O . MET A 1 167 ? -8.421 7.913 -0.087 1.00 88.25 167 MET A O 1
ATOM 1384 N N . MET A 1 168 ? -8.007 9.930 0.779 1.00 81.56 168 MET A N 1
ATOM 1385 C CA . MET A 1 168 ? -9.266 10.563 0.392 1.00 81.56 168 MET A CA 1
ATOM 1386 C C . MET A 1 168 ? -8.965 11.796 -0.456 1.00 81.56 168 MET A C 1
ATOM 1388 O O . MET A 1 168 ? -7.957 12.468 -0.234 1.00 81.56 168 MET A O 1
ATOM 1392 N N . VAL A 1 169 ? -9.837 12.111 -1.411 1.00 76.31 169 VAL A N 1
ATOM 1393 C CA . VAL A 1 169 ? -9.711 13.317 -2.240 1.00 76.31 169 VAL A CA 1
ATOM 1394 C C . VAL A 1 169 ? -10.989 14.134 -2.140 1.00 76.31 169 VAL A C 1
ATOM 1396 O O . VAL A 1 169 ? -12.042 13.703 -2.600 1.00 76.31 169 VAL A O 1
ATOM 1399 N N . ASP A 1 170 ? -10.862 15.331 -1.583 1.00 71.12 170 ASP A N 1
ATOM 1400 C CA . ASP A 1 170 ? -11.875 16.382 -1.616 1.00 71.12 170 ASP A CA 1
ATOM 1401 C C . ASP A 1 170 ? -11.711 17.167 -2.905 1.00 71.12 170 ASP A C 1
ATOM 1403 O O . ASP A 1 170 ? -10.711 17.859 -3.009 1.00 71.12 170 ASP A O 1
ATOM 1407 N N . ARG A 1 171 ? -12.620 17.106 -3.883 1.00 62.19 171 ARG A N 1
ATOM 1408 C CA . ARG A 1 171 ? -12.482 17.929 -5.104 1.00 62.19 171 ARG A CA 1
ATOM 1409 C C . ARG A 1 171 ? -13.010 19.362 -4.972 1.00 62.19 171 ARG A C 1
ATOM 1411 O O . ARG A 1 171 ? -12.826 20.133 -5.916 1.00 62.19 171 ARG A O 1
ATOM 1418 N N . GLY A 1 172 ? -13.601 19.732 -3.833 1.00 57.03 172 GLY A N 1
ATOM 1419 C CA . GLY A 1 172 ? -14.323 20.992 -3.661 1.00 57.03 172 GLY A CA 1
ATOM 1420 C C . GLY A 1 172 ? -15.443 21.200 -4.696 1.00 57.03 172 GLY A C 1
ATOM 1421 O O . GLY A 1 172 ? -15.608 20.431 -5.645 1.00 57.03 172 GLY A O 1
ATOM 1422 N N . ASP A 1 173 ? -16.193 22.294 -4.563 1.00 53.28 173 ASP A N 1
ATOM 1423 C CA . ASP A 1 173 ? -17.320 22.622 -5.459 1.00 53.28 173 ASP A CA 1
ATOM 1424 C C . ASP A 1 173 ? -16.897 23.027 -6.890 1.00 53.28 173 ASP A C 1
ATOM 1426 O O . ASP A 1 173 ? -17.739 23.215 -7.769 1.00 53.28 173 ASP A O 1
ATOM 1430 N N . HIS A 1 174 ? -15.593 23.174 -7.158 1.00 51.28 174 HIS A N 1
ATOM 1431 C CA . HIS A 1 174 ? -15.067 23.735 -8.412 1.00 51.28 174 HIS A CA 1
ATOM 1432 C C . HIS A 1 174 ? -14.251 22.759 -9.274 1.00 51.28 174 HIS A C 1
ATOM 1434 O O . HIS A 1 174 ? -13.600 23.184 -10.223 1.00 51.28 174 HIS A O 1
ATOM 1440 N N . GLY A 1 175 ? -14.297 21.454 -8.993 1.00 45.97 175 GLY A N 1
ATOM 1441 C CA . GLY A 1 175 ? -13.978 20.392 -9.961 1.00 45.97 175 GLY A CA 1
ATOM 1442 C C . GLY A 1 175 ? -12.513 20.212 -10.400 1.00 45.97 175 GLY A C 1
ATOM 1443 O O . GLY A 1 175 ? -12.183 19.135 -10.896 1.00 45.97 175 GLY A O 1
ATOM 1444 N N . GLU A 1 176 ? -11.622 21.189 -10.198 1.00 45.38 176 GLU A N 1
ATOM 1445 C CA . GLU A 1 176 ? -10.275 21.180 -10.802 1.00 45.38 176 GLU A CA 1
ATOM 1446 C C . GLU A 1 176 ? -9.108 21.002 -9.818 1.00 45.38 176 GLU A C 1
ATOM 1448 O O . GLU A 1 176 ? -8.022 20.590 -10.229 1.00 45.38 176 GLU A O 1
ATOM 1453 N N . ARG A 1 177 ? -9.287 21.266 -8.516 1.00 53.19 177 ARG A N 1
ATOM 1454 C CA . ARG A 1 177 ? -8.222 21.106 -7.509 1.00 53.19 177 ARG A CA 1
ATOM 1455 C C . ARG A 1 177 ? -8.762 20.447 -6.263 1.00 53.19 177 ARG A C 1
ATOM 1457 O O . ARG A 1 177 ? -9.482 21.079 -5.498 1.00 53.19 177 ARG A O 1
ATOM 1464 N N . GLY A 1 178 ? -8.385 19.186 -6.079 1.00 61.28 178 GLY A N 1
ATOM 1465 C CA . GLY A 1 178 ? -8.749 18.462 -4.881 1.00 61.28 178 GLY A CA 1
ATOM 1466 C C . GLY A 1 178 ? -7.661 18.442 -3.816 1.00 61.28 178 GLY A C 1
ATOM 1467 O O . GLY A 1 178 ? -6.482 18.311 -4.142 1.00 61.28 178 GLY A O 1
ATOM 1468 N N . ASN A 1 179 ? -8.054 18.547 -2.547 1.00 70.94 179 ASN A N 1
ATOM 1469 C CA . ASN A 1 179 ? -7.167 18.295 -1.418 1.00 70.94 179 ASN A CA 1
ATOM 1470 C C . ASN A 1 179 ? -7.111 16.791 -1.166 1.00 70.94 179 ASN A C 1
ATOM 1472 O O . ASN A 1 179 ? -8.142 16.144 -0.984 1.00 70.94 179 ASN A O 1
ATOM 1476 N N . ALA A 1 180 ? -5.903 16.234 -1.162 1.00 75.44 180 ALA A N 1
ATOM 1477 C CA . ALA A 1 180 ? -5.686 14.851 -0.777 1.00 75.44 180 ALA A CA 1
ATOM 1478 C C . ALA A 1 180 ? -5.424 14.773 0.730 1.00 75.44 180 ALA A C 1
ATOM 1480 O O . ALA A 1 180 ? -4.522 15.427 1.257 1.00 75.44 180 ALA A O 1
ATOM 1481 N N . PHE A 1 181 ? -6.198 13.941 1.410 1.00 84.12 181 PHE A N 1
ATOM 1482 C CA . PHE A 1 181 ? -6.050 13.637 2.822 1.00 84.12 181 PHE A CA 1
ATOM 1483 C C . PHE A 1 181 ? -5.580 12.199 2.971 1.00 84.12 181 PHE A C 1
ATOM 1485 O O . PHE A 1 181 ? -6.071 11.308 2.285 1.00 84.12 181 PHE A O 1
ATOM 1492 N N . LEU A 1 182 ? -4.618 11.972 3.861 1.00 88.50 182 LEU A N 1
ATOM 1493 C CA . LEU A 1 182 ? -3.944 10.685 3.974 1.00 88.50 182 LEU A CA 1
ATOM 1494 C C . LEU A 1 182 ? -3.871 10.231 5.430 1.00 88.50 182 LEU A C 1
ATOM 1496 O O . LEU A 1 182 ? -3.536 11.011 6.327 1.00 88.50 182 LEU A O 1
ATOM 1500 N N . ILE A 1 183 ? -4.145 8.948 5.633 1.00 92.06 183 ILE A N 1
ATOM 1501 C CA . ILE A 1 183 ? -3.818 8.186 6.834 1.00 92.06 183 ILE A CA 1
ATOM 1502 C C . ILE A 1 183 ? -2.893 7.060 6.382 1.00 92.06 183 ILE A C 1
ATOM 1504 O O . ILE A 1 183 ? -3.179 6.391 5.392 1.00 92.06 183 ILE A O 1
ATOM 1508 N N . SER A 1 184 ? -1.768 6.869 7.063 1.00 94.81 184 SER A N 1
ATOM 1509 C CA . SER A 1 184 ? -0.731 5.954 6.579 1.00 94.81 184 SER A CA 1
ATOM 1510 C C . SER A 1 184 ? 0.001 5.264 7.715 1.00 94.81 184 SER A C 1
ATOM 1512 O O . SER A 1 184 ? 0.114 5.788 8.829 1.00 94.81 184 SER A O 1
ATOM 1514 N N . THR A 1 185 ? 0.560 4.095 7.415 1.00 95.38 185 THR A N 1
ATOM 1515 C CA . THR A 1 185 ? 1.463 3.386 8.321 1.00 95.38 185 THR A CA 1
ATOM 1516 C C . THR A 1 185 ? 2.733 4.182 8.632 1.00 95.38 185 THR A C 1
ATOM 1518 O O . THR A 1 185 ? 3.276 4.043 9.732 1.00 95.38 185 THR A O 1
ATOM 1521 N N . ILE A 1 186 ? 3.190 5.049 7.713 1.00 92.00 186 ILE A N 1
ATOM 1522 C CA . ILE A 1 186 ? 4.486 5.741 7.837 1.00 92.00 186 ILE A CA 1
ATOM 1523 C C . ILE A 1 186 ? 4.539 6.733 9.000 1.00 92.00 186 ILE A C 1
ATOM 1525 O O . ILE A 1 186 ? 5.624 7.012 9.499 1.00 92.00 186 ILE A O 1
ATOM 1529 N N . TYR A 1 187 ? 3.398 7.263 9.448 1.00 91.88 187 TYR A N 1
ATOM 1530 C CA . TYR A 1 187 ? 3.366 8.342 10.441 1.00 91.88 187 TYR A CA 1
ATOM 1531 C C . TYR A 1 187 ? 3.441 7.858 11.895 1.00 91.88 187 TYR A C 1
ATOM 1533 O O . TYR A 1 187 ? 3.521 8.678 12.806 1.00 91.88 187 TYR A O 1
ATOM 1541 N N . GLY A 1 188 ? 3.459 6.545 12.148 1.00 91.31 188 GLY A N 1
ATOM 1542 C CA . GLY A 1 188 ? 3.506 6.022 13.514 1.00 91.31 188 GLY A CA 1
ATOM 1543 C C . GLY A 1 188 ? 4.193 4.671 13.664 1.00 91.31 188 GLY A C 1
ATOM 1544 O O . GLY A 1 188 ? 4.802 4.145 12.731 1.00 91.31 188 GLY A O 1
ATOM 1545 N N . LYS A 1 189 ? 4.171 4.132 14.888 1.00 92.88 189 LYS A N 1
ATOM 1546 C CA . LYS A 1 189 ? 4.897 2.914 15.281 1.00 92.88 189 LYS A CA 1
ATOM 1547 C C . LYS A 1 189 ? 4.192 1.651 14.770 1.00 92.88 189 LYS A C 1
ATOM 1549 O O . LYS A 1 189 ? 3.053 1.398 15.132 1.00 92.88 189 LYS A O 1
ATOM 1554 N N . GLN A 1 190 ? 4.917 0.798 14.047 1.00 94.38 190 GLN A N 1
ATOM 1555 C CA . GLN A 1 190 ? 4.384 -0.439 13.443 1.00 94.38 190 GLN A CA 1
ATOM 1556 C C . GLN A 1 190 ? 4.920 -1.726 14.101 1.00 94.38 190 GLN A C 1
ATOM 1558 O O . GLN A 1 190 ? 5.147 -2.731 13.434 1.00 94.38 190 GLN A O 1
ATOM 1563 N N . SER A 1 191 ? 5.200 -1.719 15.410 1.00 90.06 191 SER A N 1
ATOM 1564 C CA . SER A 1 191 ? 5.922 -2.831 16.061 1.00 90.06 191 SER A CA 1
ATOM 1565 C C . SER A 1 191 ? 5.191 -4.176 16.049 1.00 90.06 191 SER A C 1
ATOM 1567 O O . SER A 1 191 ? 5.847 -5.208 16.140 1.00 90.06 191 SER A O 1
ATOM 1569 N N . SER A 1 192 ? 3.860 -4.168 15.965 1.00 91.69 192 SER A N 1
ATOM 1570 C CA . SER A 1 192 ? 3.016 -5.369 15.900 1.00 91.69 192 SER A CA 1
ATOM 1571 C C . SER A 1 192 ? 2.425 -5.612 14.509 1.00 91.69 192 SER A C 1
ATOM 1573 O O . SER A 1 192 ? 1.646 -6.542 14.335 1.00 91.69 192 SER A O 1
ATOM 1575 N N . SER A 1 193 ? 2.774 -4.779 13.530 1.00 96.62 193 SER A N 1
ATOM 1576 C CA . SER A 1 193 ? 2.116 -4.733 12.229 1.00 96.62 193 SER A CA 1
ATOM 1577 C C . SER A 1 193 ? 2.906 -5.488 11.169 1.00 96.62 193 SER A C 1
ATOM 1579 O O . SER A 1 193 ? 4.140 -5.522 11.201 1.00 96.62 193 SER A O 1
ATOM 1581 N N . PHE A 1 194 ? 2.202 -6.104 10.225 1.00 96.81 194 PHE A N 1
ATOM 1582 C CA . PHE A 1 194 ? 2.800 -6.959 9.208 1.00 96.81 194 PHE A CA 1
ATOM 1583 C C . PHE A 1 194 ? 1.956 -7.052 7.935 1.00 96.81 194 PHE A C 1
ATOM 1585 O O . PHE A 1 194 ? 0.748 -6.817 7.950 1.00 96.81 194 PHE A O 1
ATOM 1592 N N . VAL A 1 195 ? 2.632 -7.432 6.851 1.00 97.69 195 VAL A N 1
ATOM 1593 C CA . VAL A 1 195 ? 2.018 -7.995 5.645 1.00 97.69 195 VAL A CA 1
ATOM 1594 C C . VAL A 1 195 ? 2.505 -9.433 5.531 1.00 97.69 195 VAL A C 1
ATOM 1596 O O . VAL A 1 195 ? 3.702 -9.681 5.657 1.00 97.69 195 VAL A O 1
ATOM 1599 N N . THR A 1 196 ? 1.595 -10.368 5.321 1.00 97.88 196 THR A N 1
ATOM 1600 C CA . THR A 1 196 ? 1.886 -11.780 5.082 1.00 97.88 196 THR A CA 1
ATOM 1601 C C . THR A 1 196 ? 1.504 -12.099 3.645 1.00 97.88 196 THR A C 1
ATOM 1603 O O . THR A 1 196 ? 0.377 -11.819 3.247 1.00 97.88 196 THR A O 1
ATOM 1606 N N . ILE A 1 197 ? 2.423 -12.663 2.869 1.00 97.50 197 ILE A N 1
ATOM 1607 C CA . ILE A 1 197 ? 2.138 -13.228 1.552 1.00 97.50 197 ILE A CA 1
ATOM 1608 C C . ILE A 1 197 ? 1.698 -14.675 1.779 1.00 97.50 197 ILE A C 1
ATOM 1610 O O . ILE A 1 197 ? 2.513 -15.535 2.111 1.00 97.50 197 ILE A O 1
ATOM 1614 N N . ASN A 1 198 ? 0.397 -14.932 1.655 1.00 97.25 198 ASN A N 1
ATOM 1615 C CA . ASN A 1 198 ? -0.189 -16.237 1.959 1.00 97.25 198 ASN A CA 1
ATOM 1616 C C . ASN A 1 198 ? -0.043 -17.194 0.777 1.00 97.25 198 ASN A C 1
ATOM 1618 O O . ASN A 1 198 ? 0.296 -18.365 0.956 1.00 97.25 198 ASN A O 1
ATOM 1622 N N . LYS A 1 199 ? -0.301 -16.687 -0.433 1.00 97.75 199 LYS A N 1
ATOM 1623 C CA . LYS A 1 199 ? -0.302 -17.469 -1.666 1.00 97.75 199 LYS A CA 1
ATOM 1624 C C . LYS A 1 199 ? 0.173 -16.616 -2.834 1.00 97.75 199 LYS A C 1
ATOM 1626 O O . LYS A 1 199 ? -0.215 -15.456 -2.955 1.00 97.75 199 LYS A O 1
ATOM 1631 N N . VAL A 1 200 ? 0.991 -17.218 -3.694 1.00 97.50 200 VAL A N 1
ATOM 1632 C CA . VAL A 1 200 ? 1.410 -16.643 -4.974 1.00 97.50 200 VAL A CA 1
ATOM 1633 C C . VAL A 1 200 ? 1.311 -17.719 -6.042 1.00 97.50 200 VAL A C 1
ATOM 1635 O O . VAL A 1 200 ? 1.971 -18.752 -5.946 1.00 97.50 200 VAL A O 1
ATOM 1638 N N . GLU A 1 201 ? 0.501 -17.473 -7.064 1.00 97.44 201 GLU A N 1
ATOM 1639 C CA . GLU A 1 201 ? 0.473 -18.277 -8.284 1.00 97.44 201 GLU A CA 1
ATOM 1640 C C . GLU A 1 201 ? 1.115 -17.476 -9.4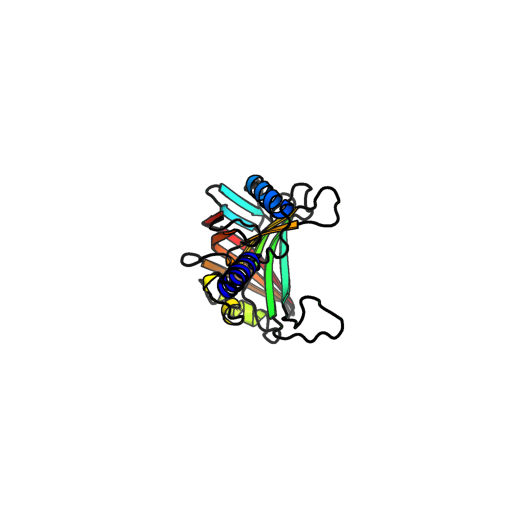12 1.00 97.44 201 GLU A C 1
ATOM 1642 O O . GLU A 1 201 ? 0.674 -16.372 -9.730 1.00 97.44 201 GLU A O 1
ATOM 1647 N N . ARG A 1 202 ? 2.176 -18.027 -10.004 1.00 96.62 202 ARG A N 1
ATOM 1648 C CA . ARG A 1 202 ? 2.940 -17.393 -11.081 1.00 96.62 202 ARG A CA 1
ATOM 1649 C C . ARG A 1 202 ? 2.701 -18.152 -12.378 1.00 96.62 202 ARG A C 1
ATOM 1651 O O . ARG A 1 202 ? 3.008 -19.339 -12.455 1.00 96.62 202 ARG A O 1
ATOM 1658 N N . ASN A 1 203 ? 2.215 -17.452 -13.395 1.00 96.31 203 ASN A N 1
ATOM 1659 C CA . ASN A 1 203 ? 2.053 -17.968 -14.750 1.00 96.31 203 ASN A CA 1
ATOM 1660 C C . ASN A 1 203 ? 2.883 -17.127 -15.717 1.00 96.31 203 ASN A C 1
ATOM 1662 O O . ASN A 1 203 ? 2.896 -15.901 -15.640 1.00 96.31 203 ASN A O 1
ATOM 1666 N N . GLU A 1 204 ? 3.580 -17.783 -16.633 1.00 94.88 204 GLU A N 1
ATOM 1667 C CA . GLU A 1 204 ? 4.497 -17.134 -17.563 1.00 94.88 204 GLU A CA 1
ATOM 1668 C C . GLU A 1 204 ? 4.072 -17.437 -18.999 1.00 94.88 204 GLU A C 1
ATOM 1670 O O . GLU A 1 204 ? 3.801 -18.588 -19.338 1.00 94.88 204 GLU A O 1
ATOM 1675 N N . SER A 1 205 ? 3.992 -16.396 -19.827 1.00 91.31 205 SER A N 1
ATOM 1676 C CA . SER A 1 205 ? 3.652 -16.490 -21.247 1.00 91.31 205 SER A CA 1
ATOM 1677 C C . SER A 1 205 ? 4.511 -15.498 -22.014 1.00 91.31 205 SER A C 1
ATOM 1679 O O . SER A 1 205 ? 4.358 -14.297 -21.812 1.00 91.31 205 SER A O 1
ATOM 1681 N N . ASP A 1 206 ? 5.380 -15.994 -22.894 1.00 88.50 206 ASP A N 1
ATOM 1682 C CA . ASP A 1 206 ? 6.310 -15.206 -23.714 1.00 88.50 206 ASP A CA 1
ATOM 1683 C C . ASP A 1 206 ? 6.948 -14.038 -22.922 1.00 88.50 206 ASP A C 1
ATOM 1685 O O . ASP A 1 206 ? 7.728 -14.261 -21.985 1.00 88.50 206 ASP A O 1
ATOM 1689 N N . ASP A 1 207 ? 6.549 -12.804 -23.238 1.00 91.19 207 ASP A N 1
ATOM 1690 C CA . ASP A 1 207 ? 7.078 -11.550 -22.685 1.00 91.19 207 ASP A CA 1
ATOM 1691 C C . ASP A 1 207 ? 6.294 -11.027 -21.467 1.00 91.19 207 ASP A C 1
ATOM 1693 O O . ASP A 1 207 ? 6.406 -9.861 -21.086 1.00 91.19 207 ASP A O 1
ATOM 1697 N N . LYS A 1 208 ? 5.453 -11.868 -20.856 1.00 94.56 208 LYS A N 1
ATOM 1698 C CA . LYS A 1 208 ? 4.582 -11.490 -19.739 1.00 94.56 208 LYS A CA 1
ATOM 1699 C C . LYS A 1 208 ? 4.658 -12.487 -18.592 1.00 94.56 208 LYS A C 1
ATOM 1701 O O . LYS A 1 208 ? 4.654 -13.704 -18.785 1.00 94.56 208 LYS A O 1
ATOM 1706 N N . VAL A 1 209 ? 4.672 -11.957 -17.373 1.00 96.25 209 VAL A N 1
ATOM 1707 C CA . VAL A 1 209 ? 4.529 -12.730 -16.136 1.00 96.25 209 VAL A CA 1
ATOM 1708 C C . VAL A 1 209 ? 3.288 -12.247 -15.403 1.00 96.25 209 VAL A C 1
ATOM 1710 O O . VAL A 1 209 ? 3.133 -11.057 -15.131 1.00 96.25 209 VAL A O 1
ATOM 1713 N N . PHE A 1 210 ? 2.398 -13.181 -15.093 1.00 96.00 210 PHE A N 1
ATOM 1714 C CA . PHE A 1 210 ? 1.186 -12.943 -14.329 1.00 96.00 210 PHE A CA 1
ATOM 1715 C C . PHE A 1 210 ? 1.334 -13.521 -12.922 1.00 96.00 210 PHE A C 1
ATOM 1717 O O . PHE A 1 210 ? 1.675 -14.696 -12.767 1.00 96.00 210 PHE A O 1
ATOM 1724 N N . TYR A 1 211 ? 1.040 -12.708 -11.912 1.00 97.00 211 TYR A N 1
ATOM 1725 C CA . TYR A 1 211 ? 0.983 -13.117 -10.512 1.00 97.00 211 TYR A CA 1
ATOM 1726 C C . TYR A 1 211 ? -0.445 -12.993 -9.998 1.00 97.00 211 TYR A C 1
ATOM 1728 O O . TYR A 1 211 ? -1.013 -11.905 -10.060 1.00 97.00 211 TYR A O 1
ATOM 1736 N N . SER A 1 212 ? -0.987 -14.067 -9.431 1.00 97.56 212 SER A N 1
ATOM 1737 C CA . SER A 1 212 ? -2.149 -13.998 -8.545 1.00 97.56 212 SER A CA 1
ATOM 1738 C C . SER A 1 212 ? -1.669 -14.062 -7.101 1.00 97.56 212 SER A C 1
ATOM 1740 O O . SER A 1 212 ? -0.947 -14.990 -6.727 1.00 97.56 212 SER A O 1
ATOM 1742 N N . LEU A 1 213 ? -2.008 -13.046 -6.312 1.00 97.50 213 LEU A N 1
ATOM 1743 C CA . LEU A 1 213 ? -1.552 -12.870 -4.940 1.00 97.50 213 LEU A CA 1
ATOM 1744 C C . LEU A 1 213 ? -2.714 -12.955 -3.967 1.00 97.50 213 LEU A C 1
ATOM 1746 O O . LEU A 1 213 ? -3.745 -12.314 -4.160 1.00 97.50 213 LEU A O 1
ATOM 1750 N N . GLU A 1 214 ? -2.458 -13.631 -2.856 1.00 98.44 214 GLU A N 1
ATOM 1751 C CA . GLU A 1 214 ? -3.276 -13.572 -1.656 1.00 98.44 214 GLU A CA 1
ATOM 1752 C C . GLU A 1 214 ? -2.414 -13.088 -0.486 1.00 98.44 214 GLU A C 1
ATOM 1754 O O . GLU A 1 214 ? -1.363 -13.673 -0.194 1.00 98.44 214 GLU A O 1
ATOM 1759 N N . MET A 1 215 ? -2.838 -12.022 0.193 1.00 98.31 215 MET A N 1
ATOM 1760 C CA . MET A 1 215 ? -2.096 -11.426 1.305 1.00 98.31 215 MET A CA 1
ATOM 1761 C C . MET A 1 215 ? -2.986 -11.169 2.519 1.00 98.31 215 MET A C 1
ATOM 1763 O O . MET A 1 215 ? -4.178 -10.906 2.390 1.00 98.31 215 MET A O 1
ATOM 1767 N N . THR A 1 216 ? -2.372 -11.158 3.701 1.00 98.50 216 THR A N 1
ATOM 1768 C CA . THR A 1 216 ? -2.991 -10.664 4.936 1.00 98.50 216 THR A CA 1
ATOM 1769 C C . THR A 1 216 ? -2.238 -9.447 5.459 1.00 98.50 216 THR A C 1
ATOM 1771 O O . THR A 1 216 ? -1.012 -9.451 5.550 1.00 98.50 216 THR A O 1
ATOM 1774 N N . ILE A 1 217 ? -2.967 -8.414 5.859 1.00 98.25 217 ILE A N 1
ATOM 1775 C CA . ILE A 1 217 ? -2.464 -7.143 6.365 1.00 98.25 217 ILE A CA 1
ATOM 1776 C C . ILE A 1 217 ? -3.038 -6.919 7.758 1.00 98.25 217 ILE A C 1
ATOM 1778 O O . ILE A 1 217 ? -4.248 -6.909 7.954 1.00 98.25 217 ILE A O 1
ATOM 1782 N N . ASN A 1 218 ? -2.150 -6.686 8.720 1.00 98.25 218 ASN A N 1
ATOM 1783 C CA . ASN A 1 218 ? -2.513 -6.201 10.046 1.00 98.25 218 ASN A CA 1
ATOM 1784 C C . ASN A 1 218 ? -1.656 -4.978 10.351 1.00 98.25 218 ASN A C 1
ATOM 1786 O O . ASN A 1 218 ? -0.433 -5.096 10.486 1.00 98.25 218 ASN A O 1
ATOM 1790 N N . CYS A 1 219 ? -2.250 -3.789 10.422 1.00 97.88 219 CYS A N 1
ATOM 1791 C CA . CYS A 1 219 ? -1.471 -2.563 10.580 1.00 97.88 219 CYS A CA 1
ATOM 1792 C C . CYS A 1 219 ? -2.189 -1.445 11.327 1.00 97.88 219 CYS A C 1
ATOM 1794 O O . CYS A 1 219 ? -3.405 -1.426 11.462 1.00 97.88 219 CYS A O 1
ATOM 1796 N N . LYS A 1 220 ? -1.397 -0.495 11.825 1.00 97.62 220 LYS A N 1
ATOM 1797 C CA . LYS A 1 220 ? -1.894 0.712 12.483 1.00 97.62 220 LYS A CA 1
ATOM 1798 C C . LYS A 1 220 ? -1.850 1.877 11.501 1.00 97.62 220 LYS A C 1
ATOM 1800 O O . LYS A 1 220 ? -0.807 2.141 10.903 1.00 97.62 220 LYS A O 1
ATOM 1805 N N . LEU A 1 221 ? -2.949 2.602 11.363 1.00 95.69 221 LEU A N 1
ATOM 1806 C CA . LEU A 1 221 ? -3.077 3.758 10.483 1.00 95.69 221 LEU A CA 1
ATOM 1807 C C . LEU A 1 221 ? -3.023 5.042 11.314 1.00 95.69 221 LEU A C 1
ATOM 1809 O O . LEU A 1 221 ? -3.778 5.206 12.272 1.00 95.69 221 LEU A O 1
ATOM 1813 N N . TYR A 1 222 ? -2.120 5.955 10.959 1.00 94.94 222 TYR A N 1
ATOM 1814 C CA . TYR A 1 222 ? -1.839 7.169 11.727 1.00 94.94 222 TYR A CA 1
ATOM 1815 C C . TYR A 1 222 ? -2.194 8.434 10.955 1.00 94.94 222 TYR A C 1
ATOM 1817 O O . TYR A 1 222 ? -2.024 8.500 9.733 1.00 94.94 222 TYR A O 1
ATOM 1825 N N . HIS A 1 223 ? -2.641 9.453 11.688 1.00 92.31 223 HIS A N 1
ATOM 1826 C CA . HIS A 1 223 ? -2.855 10.783 11.131 1.00 92.31 223 HIS A CA 1
ATOM 1827 C C . HIS A 1 223 ? -1.560 11.359 10.560 1.00 92.31 223 HIS A C 1
ATOM 1829 O O . HIS A 1 223 ? -0.481 11.182 11.128 1.00 92.31 223 HIS A O 1
ATOM 1835 N N . ASN A 1 224 ? -1.678 12.091 9.452 1.00 88.62 224 ASN A N 1
ATOM 1836 C CA . ASN A 1 224 ? -0.568 12.883 8.948 1.00 88.62 224 ASN A CA 1
ATOM 1837 C C . ASN A 1 224 ? -0.372 14.113 9.862 1.00 88.62 224 ASN A C 1
ATOM 1839 O O . ASN A 1 224 ? -1.276 14.955 9.937 1.00 88.62 224 ASN A O 1
ATOM 1843 N N . PRO A 1 225 ? 0.798 14.263 10.515 1.00 84.00 225 PRO A N 1
ATOM 1844 C CA . PRO A 1 225 ? 1.047 15.356 11.455 1.00 84.00 225 PRO A CA 1
ATOM 1845 C C . PRO A 1 225 ? 0.983 16.745 10.802 1.00 84.00 225 PRO A C 1
ATOM 1847 O O . PRO A 1 225 ? 0.739 17.735 11.492 1.00 84.00 225 PRO A O 1
ATOM 1850 N N . LEU A 1 226 ? 1.122 16.838 9.472 1.00 81.44 226 LEU A N 1
ATOM 1851 C CA . LEU A 1 226 ? 0.957 18.094 8.731 1.00 81.44 226 LEU A CA 1
ATOM 1852 C C . LEU A 1 226 ? -0.443 18.708 8.900 1.00 81.44 226 LEU A C 1
ATOM 1854 O O . LEU A 1 226 ? -0.595 19.919 8.766 1.00 81.44 226 LEU A O 1
ATOM 1858 N N . PHE A 1 227 ? -1.462 17.909 9.234 1.00 82.50 227 PHE A N 1
ATOM 1859 C CA . PHE A 1 227 ? -2.829 18.391 9.454 1.00 82.50 227 PHE A CA 1
ATOM 1860 C C . PHE A 1 227 ? -3.145 18.695 10.925 1.00 82.50 227 PHE A C 1
ATOM 1862 O O . PHE A 1 227 ? -4.315 18.783 11.289 1.00 82.50 227 PHE A O 1
ATOM 1869 N N . LYS A 1 228 ? -2.128 18.845 11.790 1.00 81.06 228 LYS A N 1
ATOM 1870 C CA . LYS A 1 228 ? -2.279 19.132 13.235 1.00 81.06 228 LYS A CA 1
ATOM 1871 C C . LYS A 1 228 ? -3.171 18.131 13.994 1.00 81.06 228 LYS A C 1
ATOM 1873 O O . LYS A 1 228 ? -3.659 18.437 15.079 1.00 81.06 228 LYS A O 1
ATOM 1878 N N . LYS A 1 229 ? -3.366 16.930 13.444 1.00 82.81 229 LYS A N 1
ATOM 1879 C CA . LYS A 1 229 ? -3.869 15.755 14.160 1.00 82.81 229 LYS A CA 1
ATOM 1880 C C . LYS A 1 229 ? -2.709 14.786 14.334 1.00 82.81 229 LYS A C 1
ATOM 1882 O O . LYS A 1 229 ? -1.972 14.523 13.388 1.00 82.81 229 LYS A O 1
ATOM 1887 N N . GLU A 1 230 ? -2.561 14.258 15.539 1.00 83.88 230 GLU A N 1
ATOM 1888 C CA . GLU A 1 230 ? -1.479 13.344 15.889 1.00 83.88 230 GLU A CA 1
ATOM 1889 C C . GLU A 1 230 ? -2.044 12.015 16.384 1.00 83.88 230 GLU A C 1
ATOM 1891 O O . GLU A 1 230 ? -3.154 11.945 16.913 1.00 83.88 230 GLU A O 1
ATOM 1896 N N . GLY A 1 231 ? -1.250 10.957 16.239 1.00 9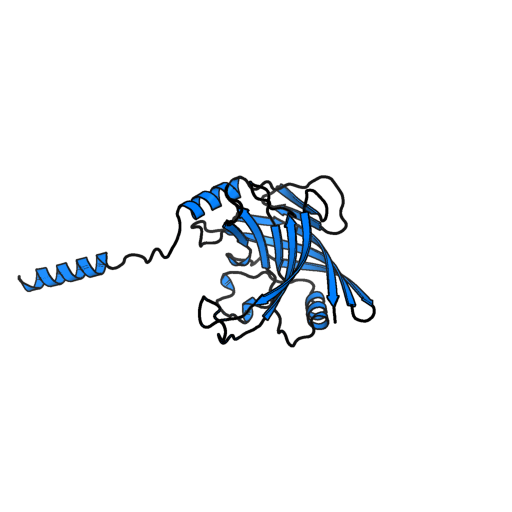1.19 231 GLY A N 1
ATOM 1897 C CA . GLY A 1 231 ? -1.549 9.658 16.825 1.00 91.19 231 GLY A CA 1
ATOM 1898 C C . GLY A 1 231 ? -2.318 8.699 15.920 1.00 91.19 231 GLY A C 1
ATOM 1899 O O . GLY A 1 231 ? -2.443 8.884 14.706 1.00 91.19 231 GLY A O 1
ATOM 1900 N N . LEU A 1 232 ? -2.726 7.594 16.544 1.00 94.38 232 LEU A N 1
ATOM 1901 C CA . LEU A 1 232 ? -3.404 6.473 15.906 1.00 94.38 232 LEU A CA 1
ATOM 1902 C C . LEU A 1 232 ? -4.822 6.884 15.510 1.00 94.38 232 LEU A C 1
ATOM 1904 O O . LEU A 1 232 ? -5.585 7.337 16.358 1.00 94.38 232 LEU A O 1
ATOM 1908 N N . TRP A 1 233 ? -5.176 6.677 14.247 1.00 93.50 233 TRP A N 1
ATOM 1909 C CA . TRP A 1 233 ? -6.542 6.859 13.767 1.00 93.50 233 TRP A CA 1
ATOM 1910 C C . TRP A 1 233 ? -7.366 5.570 13.870 1.00 93.50 233 TRP A C 1
ATOM 1912 O O . TRP A 1 233 ? -8.520 5.595 14.297 1.00 93.50 233 TRP A O 1
ATOM 1922 N N . GLY A 1 234 ? -6.773 4.443 13.481 1.00 94.38 234 GLY A N 1
ATOM 1923 C CA . GLY A 1 234 ? -7.436 3.145 13.452 1.00 94.38 234 GLY A CA 1
ATOM 1924 C C . GLY A 1 234 ? -6.457 2.013 13.168 1.00 94.38 234 GLY A C 1
ATOM 1925 O O . GLY A 1 234 ? -5.285 2.249 12.871 1.00 94.38 234 GLY A O 1
ATOM 1926 N N . GLU A 1 235 ? -6.940 0.783 13.266 1.00 96.69 235 GLU A N 1
ATOM 1927 C CA . GLU A 1 235 ? -6.172 -0.427 12.968 1.00 96.69 235 GLU A CA 1
ATOM 1928 C C . GLU A 1 235 ? -6.890 -1.184 11.852 1.00 96.69 235 GLU A C 1
ATOM 1930 O O . GLU A 1 235 ? -8.117 -1.240 11.866 1.00 96.69 235 GLU A O 1
ATOM 1935 N N . ILE A 1 236 ? -6.132 -1.694 10.879 1.00 97.44 236 ILE A N 1
ATOM 1936 C CA . ILE A 1 236 ? -6.598 -2.732 9.961 1.00 97.44 236 ILE A CA 1
ATOM 1937 C C . ILE A 1 236 ? -6.335 -4.063 10.655 1.00 97.44 236 ILE A C 1
ATOM 1939 O O . ILE A 1 236 ? -5.173 -4.398 10.909 1.00 97.44 236 ILE A O 1
ATOM 1943 N N . GLU A 1 237 ? -7.403 -4.795 10.933 1.00 97.50 237 GLU A N 1
ATOM 1944 C CA . GLU A 1 237 ? -7.388 -6.139 11.504 1.00 97.50 237 GLU A CA 1
ATOM 1945 C C . GLU A 1 237 ? -7.902 -7.129 10.455 1.00 97.50 237 GLU A C 1
ATOM 1947 O O . GLU A 1 237 ? -8.872 -6.843 9.749 1.00 97.50 237 GLU A O 1
ATOM 1952 N N . ASP A 1 238 ? -7.219 -8.269 10.328 1.00 96.50 238 ASP A N 1
ATOM 1953 C CA . ASP A 1 238 ? -7.570 -9.355 9.400 1.00 96.50 238 ASP A CA 1
ATOM 1954 C C . ASP A 1 238 ? -7.798 -8.897 7.947 1.00 96.50 238 ASP A C 1
ATOM 1956 O O . ASP A 1 238 ? -8.635 -9.438 7.230 1.00 96.50 238 ASP A O 1
ATOM 1960 N N . GLY A 1 239 ? -7.028 -7.901 7.492 1.00 98.00 239 GLY A N 1
ATOM 1961 C CA . GLY A 1 239 ? -7.129 -7.369 6.136 1.00 98.00 239 GLY A CA 1
ATOM 1962 C C . GLY A 1 239 ? -6.690 -8.397 5.098 1.00 98.00 239 GLY A C 1
ATOM 1963 O O . GLY A 1 239 ? -5.497 -8.622 4.928 1.00 98.00 239 GLY A O 1
ATOM 1964 N N . HIS A 1 240 ? -7.621 -9.019 4.394 1.00 98.44 240 HIS A N 1
ATOM 1965 C CA . HIS A 1 240 ? -7.385 -9.973 3.320 1.00 98.44 240 HIS A CA 1
ATOM 1966 C C . HIS A 1 240 ? -7.364 -9.261 1.969 1.00 98.44 240 HIS A C 1
ATOM 1968 O O . HIS A 1 240 ? -8.231 -8.444 1.680 1.00 98.44 240 HIS A O 1
ATOM 1974 N N . VAL A 1 241 ? -6.353 -9.544 1.150 1.00 98.38 241 VAL A N 1
ATOM 1975 C CA . VAL A 1 241 ? -6.192 -8.974 -0.193 1.00 98.38 241 VAL A CA 1
ATOM 1976 C C . VAL A 1 241 ? -6.071 -10.109 -1.188 1.00 98.38 241 VAL A C 1
ATOM 1978 O O . VAL A 1 241 ? -5.173 -10.938 -1.047 1.00 98.38 241 VAL A O 1
ATOM 1981 N N . VAL A 1 242 ? -6.885 -10.069 -2.237 1.00 98.44 242 VAL A N 1
ATOM 1982 C CA . VAL A 1 242 ? -6.710 -10.875 -3.445 1.00 98.44 242 VAL A CA 1
ATOM 1983 C C . VAL A 1 242 ? -6.488 -9.927 -4.614 1.00 98.44 242 VAL A C 1
ATOM 1985 O O . VAL A 1 242 ? -7.279 -9.014 -4.847 1.00 98.44 242 VAL A O 1
ATOM 1988 N N . ALA A 1 243 ? -5.371 -10.088 -5.319 1.00 97.62 243 ALA A N 1
ATOM 1989 C CA . ALA A 1 243 ? -4.969 -9.173 -6.379 1.00 97.62 243 ALA A CA 1
ATOM 1990 C C . ALA A 1 243 ? -4.184 -9.877 -7.480 1.00 97.62 243 ALA A C 1
ATOM 1992 O O . ALA A 1 243 ? -3.491 -10.861 -7.238 1.00 97.62 243 ALA A O 1
ATOM 1993 N N . ASN A 1 244 ? -4.232 -9.307 -8.682 1.00 95.56 244 ASN A N 1
ATOM 1994 C CA . ASN A 1 244 ? -3.498 -9.810 -9.834 1.00 95.56 244 ASN A CA 1
ATOM 1995 C C . ASN A 1 244 ? -2.504 -8.759 -10.345 1.00 95.56 244 ASN A C 1
ATOM 1997 O O . ASN A 1 244 ? -2.827 -7.575 -10.420 1.00 95.56 244 ASN A O 1
ATOM 2001 N N . LEU A 1 245 ? -1.297 -9.181 -10.714 1.00 94.69 245 LEU A N 1
ATOM 2002 C CA . LEU A 1 245 ? -0.272 -8.322 -11.305 1.00 94.69 245 LEU A CA 1
ATOM 2003 C C . LEU A 1 245 ? 0.136 -8.876 -12.661 1.00 94.69 245 LEU A C 1
ATOM 2005 O O . LEU A 1 245 ? 0.377 -10.072 -12.801 1.00 94.69 245 LEU A O 1
ATOM 2009 N N . LEU A 1 246 ? 0.268 -7.983 -13.636 1.00 93.56 246 LEU A N 1
ATOM 2010 C CA . LEU A 1 246 ? 0.819 -8.288 -14.947 1.00 93.56 246 LEU A CA 1
ATOM 2011 C C . LEU A 1 246 ? 2.112 -7.497 -15.131 1.00 93.56 246 LEU A C 1
ATOM 2013 O O . LEU A 1 246 ? 2.093 -6.267 -15.098 1.00 93.56 246 LEU A O 1
ATOM 2017 N N . ILE A 1 247 ? 3.216 -8.211 -15.322 1.00 93.44 247 ILE A N 1
ATOM 2018 C CA . ILE A 1 247 ? 4.543 -7.647 -15.559 1.00 93.44 247 ILE A CA 1
ATOM 2019 C C . ILE A 1 247 ? 4.941 -7.945 -17.001 1.00 93.44 247 ILE A C 1
ATOM 2021 O O . ILE A 1 247 ? 4.906 -9.101 -17.423 1.00 93.44 247 ILE A O 1
ATOM 2025 N N . GLU A 1 248 ? 5.304 -6.905 -17.744 1.00 89.56 248 GLU A N 1
ATOM 2026 C CA . GLU A 1 248 ? 5.952 -7.030 -19.053 1.00 89.56 248 GLU A CA 1
ATOM 2027 C C . GLU A 1 248 ? 7.467 -7.135 -18.826 1.00 89.56 248 GLU A C 1
ATOM 2029 O O . GLU A 1 248 ? 8.005 -6.407 -17.986 1.00 89.56 248 GLU A O 1
ATOM 2034 N N . LYS A 1 249 ? 8.116 -8.095 -19.492 1.00 80.19 249 LYS A N 1
ATOM 2035 C CA . LYS A 1 249 ? 9.558 -8.358 -19.370 1.00 80.19 249 LYS A CA 1
ATOM 2036 C C . LYS A 1 249 ? 10.402 -7.399 -20.206 1.00 80.19 249 LYS A C 1
ATOM 2038 O O . LYS A 1 249 ? 9.927 -6.974 -21.282 1.00 80.19 249 LYS A O 1
#

pLDDT: mean 83.41, std 15.39, range [44.09, 98.5]

Mean predicted aligned error: 9.37 Å